Protein AF-A0A914R8E5-F1 (afdb_monomer_lite)

pLDDT: mean 81.54, std 19.33, range [33.06, 96.5]

InterPro domains:
  IPR031693 Sin3, C-terminal [PF16879] (220-252)
  IPR039774 Transcriptional regulatory protein Sin3-like [PTHR12346] (2-250)

Sequence (257 aa):
MYRALKRIYGEHANKMLEGAQKNPSVVVPRLIERMHQKDREWRDAQVQFNRVWREQTEKYYAKSLDHQALSFKQNDLKLLRSKMIVHHFETLYDERETRREEGASTEIGPHCIYDYPDDMSVLYDVNDLVIHYVKRQPNIQKEEKGHAKKTLKRFLPELFNIPAQQMSDDEDSCAEPKHAGMVMQWNYLSWIALNKGSKLQAAAEELEVKPRRGTSYRLFFGANTWCVFLRLHQMLCDRLARLKKKTAEMLESYRVR

Organism: Parascaris equorum (NCBI:txid6256)

Secondary structure (DSSP, 8-state):
-HHHHHHHHGGGHHHHHHHHHH-HHHHHHHHHHHHHHHHHHHHHHHHHHHHHHHHHHHHHHHHHT-SSHHHHHHHHHHHTSHHHHHHHHHHHHHHHHHHHHTT-----S-S---PPPS-THHHHHHHHHHHHHHHT-TTS-HHHHHHHHHIIIIIHHHHTT-PPPPPPGGGTTS---TTHHHHHHHHHHHHHHHT--THHHHHHHTT--PPPTTPPP------HHHHHHHHHHHHHHHHHHHHHHHHHHHHHHHH--

Foldseek 3Di:
DLVLLCVQPPPCSVVLVVVCVVPVVPSVVVVVVSSVVVVVVVVVVVVVVVVVVVVVCVVCVVVVVDPCVVVCVVVCVVCLDLVNLVVVVVVLVVVVVVCVVVVNDPDDDDSDDFDFDPPCVLLVVLLVVVLVVQVPDPPADPVNSVVSNCCSQPVVCVVQVHDGHDDPPPPPPPDDPPCPVPVVVVVVVVVVVVPPDPPVVVVVVVRDPPDDPPDDDDDDDDDSVVSSVVVSSRVSRVVVVVVVVVVVVVVVVVVVD

Structure (mmCIF, N/CA/C/O backbone):
data_AF-A0A914R8E5-F1
#
_entry.id   AF-A0A914R8E5-F1
#
loop_
_atom_site.group_PDB
_atom_site.id
_atom_site.type_symbol
_atom_site.label_atom_id
_atom_site.label_alt_id
_atom_site.label_comp_id
_atom_site.label_asym_id
_atom_site.label_entity_id
_atom_site.label_seq_id
_atom_site.pdbx_PDB_ins_code
_atom_site.Cartn_x
_atom_site.Cartn_y
_atom_site.Cartn_z
_atom_site.occupancy
_atom_site.B_iso_or_equiv
_atom_site.auth_seq_id
_atom_site.auth_comp_id
_atom_site.auth_asym_id
_atom_site.auth_atom_id
_atom_site.pdbx_PDB_model_num
ATOM 1 N N . MET A 1 1 ? -24.702 -9.970 50.399 1.00 68.50 1 MET A N 1
ATOM 2 C CA . MET A 1 1 ? -24.898 -8.602 50.936 1.00 68.50 1 MET A CA 1
ATOM 3 C C . MET A 1 1 ? -23.575 -7.902 51.275 1.00 68.50 1 MET A C 1
ATOM 5 O O . MET A 1 1 ? -23.312 -6.849 50.710 1.00 68.50 1 MET A O 1
ATOM 9 N N . TYR A 1 2 ? -22.690 -8.502 52.083 1.00 83.50 2 TYR A N 1
ATOM 10 C CA . TYR A 1 2 ? -21.397 -7.897 52.461 1.00 83.50 2 TYR A CA 1
ATOM 11 C C . TYR A 1 2 ? -20.511 -7.456 51.278 1.00 83.50 2 TYR A C 1
ATOM 13 O O . TYR A 1 2 ? -19.965 -6.360 51.294 1.00 83.50 2 TYR A O 1
ATOM 21 N N . ARG A 1 3 ? -20.427 -8.251 50.199 1.00 88.50 3 ARG A N 1
ATOM 22 C CA . ARG A 1 3 ? -19.670 -7.879 48.983 1.00 88.50 3 ARG A CA 1
ATOM 23 C C . ARG A 1 3 ? -20.178 -6.587 48.323 1.00 88.50 3 ARG A C 1
ATOM 25 O O . ARG A 1 3 ? -19.372 -5.802 47.839 1.00 88.50 3 ARG A O 1
ATOM 32 N N . ALA A 1 4 ? -21.492 -6.355 48.324 1.00 86.69 4 ALA A N 1
ATOM 33 C CA . ALA A 1 4 ? -22.088 -5.138 47.771 1.00 86.69 4 ALA A CA 1
ATOM 34 C C . ALA A 1 4 ? -21.811 -3.922 48.671 1.00 86.69 4 ALA A C 1
ATOM 36 O O . ALA A 1 4 ? -21.402 -2.877 48.178 1.00 86.69 4 ALA A O 1
ATOM 37 N N . LEU A 1 5 ? -21.925 -4.091 49.994 1.00 88.31 5 LEU A N 1
ATOM 38 C CA . LEU A 1 5 ? -21.526 -3.083 50.984 1.00 88.31 5 LEU A CA 1
ATOM 39 C C . LEU A 1 5 ? -20.043 -2.722 50.862 1.00 88.31 5 LEU A C 1
ATOM 41 O O . LEU A 1 5 ? -19.711 -1.545 50.796 1.00 88.31 5 LEU A O 1
ATOM 45 N N . LYS A 1 6 ? -19.157 -3.716 50.742 1.00 92.75 6 LYS A N 1
ATOM 46 C CA . LYS A 1 6 ? -17.718 -3.509 50.525 1.00 92.75 6 LYS A CA 1
ATOM 47 C C . LYS A 1 6 ? -17.424 -2.784 49.211 1.00 92.75 6 LYS A C 1
ATOM 49 O O . LYS A 1 6 ? -16.519 -1.964 49.163 1.00 92.75 6 LYS A O 1
ATOM 54 N N . ARG A 1 7 ? -18.220 -3.018 48.163 1.00 91.88 7 ARG A N 1
ATOM 55 C CA . ARG A 1 7 ? -18.102 -2.306 46.881 1.00 91.88 7 ARG A CA 1
ATOM 56 C C . ARG A 1 7 ? -18.534 -0.835 46.961 1.00 91.88 7 ARG A C 1
ATOM 58 O O . ARG A 1 7 ? -17.993 -0.023 46.222 1.00 91.88 7 ARG A O 1
ATOM 65 N N . ILE A 1 8 ? -19.493 -0.493 47.826 1.00 91.25 8 ILE A N 1
ATOM 66 C CA . ILE A 1 8 ? -20.005 0.884 47.974 1.00 91.25 8 ILE A CA 1
ATOM 67 C C . ILE A 1 8 ? -19.219 1.679 49.029 1.00 91.25 8 ILE A C 1
ATOM 69 O O . ILE A 1 8 ? -18.973 2.865 48.833 1.00 91.25 8 ILE A O 1
ATOM 73 N N . TYR A 1 9 ? -18.834 1.038 50.135 1.00 90.38 9 TYR A N 1
ATOM 74 C CA . TYR A 1 9 ? -18.262 1.685 51.323 1.00 90.38 9 TYR A CA 1
ATOM 75 C C . TYR A 1 9 ? -16.792 1.329 51.595 1.00 90.38 9 TYR A C 1
ATOM 77 O O . TYR A 1 9 ? -16.219 1.836 52.558 1.00 90.38 9 TYR A O 1
ATOM 85 N N . GLY A 1 10 ? -16.174 0.458 50.789 1.00 92.75 10 GLY A N 1
ATOM 86 C CA . GLY A 1 10 ? -14.767 0.082 50.935 1.00 92.75 10 GLY A CA 1
ATOM 87 C C . GLY A 1 10 ? -14.453 -0.475 52.325 1.00 92.75 10 GLY A C 1
ATOM 88 O O . GLY A 1 10 ? -15.097 -1.415 52.798 1.00 92.75 10 GLY A O 1
ATOM 89 N N . GLU A 1 11 ? -13.476 0.131 52.995 1.00 91.75 11 GLU A N 1
ATOM 90 C CA . GLU A 1 11 ? -13.007 -0.264 54.329 1.00 91.75 11 GLU A CA 1
ATOM 91 C C . GLU A 1 11 ? -14.035 -0.007 55.444 1.00 91.75 11 GLU A C 1
ATOM 93 O O . GLU A 1 11 ? -14.020 -0.671 56.481 1.00 91.75 11 GLU A O 1
ATOM 98 N N . HIS A 1 12 ? -14.995 0.898 55.232 1.00 91.38 12 HIS A N 1
ATOM 99 C CA . HIS A 1 12 ? -16.031 1.217 56.220 1.00 91.38 12 HIS A CA 1
ATOM 100 C C . HIS A 1 12 ? -17.208 0.233 56.217 1.00 91.38 12 HIS A C 1
ATOM 102 O O . HIS A 1 12 ? -18.114 0.353 57.042 1.00 91.38 12 HIS A O 1
ATOM 108 N N . ALA A 1 13 ? -17.199 -0.768 55.333 1.00 91.94 13 ALA A N 1
ATOM 109 C CA . ALA A 1 13 ? -18.277 -1.746 55.220 1.00 91.94 13 ALA A CA 1
ATOM 110 C C . ALA A 1 13 ? -18.526 -2.533 56.519 1.00 91.94 13 ALA A C 1
ATOM 112 O O . ALA A 1 13 ? -19.680 -2.809 56.836 1.00 91.94 13 ALA A O 1
ATOM 113 N N . ASN A 1 14 ? -17.476 -2.838 57.295 1.00 91.25 14 ASN A N 1
ATOM 114 C CA . ASN A 1 14 ? -17.609 -3.504 58.599 1.00 91.25 14 ASN A CA 1
ATOM 115 C C . ASN A 1 14 ? -18.328 -2.609 59.618 1.00 91.25 14 ASN A C 1
ATOM 117 O O . ASN A 1 14 ? -19.279 -3.048 60.255 1.00 91.25 14 ASN A O 1
ATOM 121 N N . LYS A 1 15 ? -17.958 -1.323 59.689 1.00 89.56 15 LYS A N 1
ATOM 122 C CA . LYS A 1 15 ? -18.606 -0.341 60.576 1.00 89.56 15 LYS A CA 1
ATOM 123 C C . LYS A 1 15 ? -20.081 -0.132 60.218 1.00 89.56 15 LYS A C 1
ATOM 125 O O . LYS A 1 15 ? -20.917 0.024 61.101 1.00 89.56 15 LYS A O 1
ATOM 130 N N . MET A 1 16 ? -20.413 -0.145 58.927 1.00 88.94 16 MET A N 1
ATOM 131 C CA . MET A 1 16 ? -21.802 -0.051 58.461 1.00 88.94 16 MET A CA 1
ATOM 132 C C . MET A 1 16 ? -22.610 -1.313 58.764 1.00 88.94 16 MET A C 1
ATOM 134 O O . MET A 1 16 ? -23.783 -1.210 59.116 1.00 88.94 16 MET A O 1
ATOM 138 N N . LEU A 1 17 ? -21.986 -2.490 58.677 1.00 89.94 17 LEU A N 1
ATOM 139 C CA . LEU A 1 17 ? -22.616 -3.756 59.047 1.00 89.94 17 LEU A CA 1
ATOM 140 C C . LEU A 1 17 ? -22.895 -3.823 60.556 1.00 89.94 17 LEU A C 1
ATOM 142 O O . LEU A 1 17 ? -24.011 -4.145 60.952 1.00 89.94 17 LEU A O 1
ATOM 146 N N . GLU A 1 18 ? -21.921 -3.449 61.386 1.00 90.75 18 GLU A N 1
ATOM 147 C CA . GLU A 1 18 ? -22.089 -3.354 62.842 1.00 90.75 18 GLU A CA 1
ATOM 148 C C . GLU A 1 18 ? -23.149 -2.312 63.226 1.00 90.75 18 GLU A C 1
ATOM 150 O O . GLU A 1 18 ? -23.973 -2.552 64.107 1.00 90.75 18 GLU A O 1
ATOM 155 N N . GLY A 1 19 ? -23.180 -1.166 62.537 1.00 89.50 19 GLY A N 1
ATOM 156 C CA . GLY A 1 19 ? -24.205 -0.140 62.732 1.00 89.50 19 GLY A CA 1
ATOM 157 C C . GLY A 1 19 ? -25.612 -0.631 62.379 1.00 89.50 19 GLY A C 1
ATOM 158 O O . GLY A 1 19 ? -26.561 -0.340 63.105 1.00 89.50 19 GLY A O 1
ATOM 159 N N . ALA A 1 20 ? -25.742 -1.417 61.307 1.00 89.31 20 ALA A N 1
ATOM 160 C CA . ALA A 1 20 ? -27.006 -2.030 60.905 1.00 89.31 20 ALA A CA 1
ATOM 161 C C . ALA A 1 20 ? -27.491 -3.093 61.900 1.00 89.31 20 ALA A C 1
ATOM 163 O O . ALA A 1 20 ? -28.695 -3.228 62.094 1.00 89.31 20 ALA A O 1
ATOM 164 N N . GLN A 1 21 ? -26.570 -3.813 62.549 1.00 91.50 21 GLN A N 1
ATOM 165 C CA . GLN A 1 21 ? -26.895 -4.786 63.595 1.00 91.50 21 GLN A CA 1
ATOM 166 C C . GLN A 1 21 ? -27.308 -4.114 64.910 1.00 91.50 21 GLN A C 1
ATOM 168 O O . GLN A 1 21 ? -28.236 -4.583 65.561 1.00 91.50 21 GLN A O 1
ATOM 173 N N . LYS A 1 22 ? -26.643 -3.016 65.296 1.00 92.75 22 LYS A N 1
ATOM 174 C CA . LYS A 1 22 ? -26.937 -2.299 66.548 1.00 92.75 22 LYS A CA 1
ATOM 175 C C . LYS A 1 22 ? -28.223 -1.475 66.468 1.00 92.75 22 LYS A C 1
ATOM 177 O O . LYS A 1 22 ? -29.030 -1.547 67.383 1.00 92.75 22 LYS A O 1
ATOM 182 N N . ASN A 1 23 ? -28.423 -0.724 65.380 1.00 92.31 23 ASN A N 1
ATOM 183 C CA . ASN A 1 23 ? -29.560 0.189 65.202 1.00 92.31 23 ASN A CA 1
ATOM 184 C C . ASN A 1 23 ? -30.226 -0.005 63.821 1.00 92.31 23 ASN A C 1
ATOM 186 O O . ASN A 1 23 ? -30.100 0.857 62.938 1.00 92.31 23 ASN A O 1
ATOM 190 N N . PRO A 1 24 ? -30.957 -1.117 63.612 1.00 91.88 24 PRO A N 1
ATOM 191 C CA . PRO A 1 24 ? -31.500 -1.479 62.302 1.00 91.88 24 PRO A CA 1
ATOM 192 C C . PRO A 1 24 ? -32.497 -0.447 61.764 1.00 91.88 24 PRO A C 1
ATOM 194 O O . PRO A 1 24 ? -32.426 -0.091 60.589 1.00 91.88 24 PRO A O 1
ATOM 197 N N . SER A 1 25 ? -33.354 0.110 62.624 1.00 92.81 25 SER A N 1
ATOM 198 C CA . SER A 1 25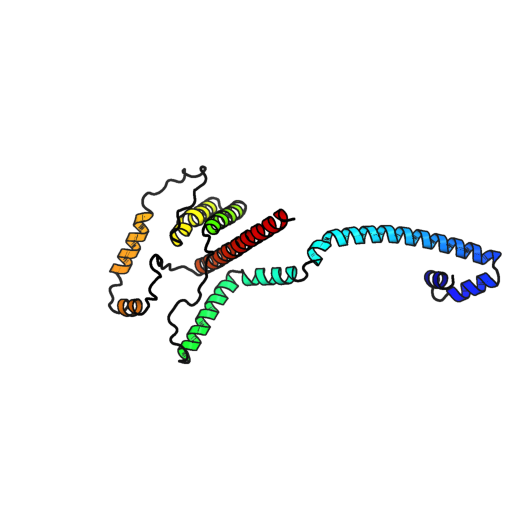 ? -34.409 1.068 62.258 1.00 92.81 25 SER A CA 1
ATOM 199 C C . SER A 1 25 ? -33.878 2.358 61.624 1.00 92.81 25 SER A C 1
ATOM 201 O O . SER A 1 25 ? -34.598 3.027 60.892 1.00 92.81 25 SER A O 1
ATOM 203 N N . VAL A 1 26 ? -32.620 2.717 61.901 1.00 91.19 26 VAL A N 1
ATOM 204 C CA . VAL A 1 26 ? -31.993 3.960 61.422 1.00 91.19 26 VAL A CA 1
ATOM 205 C C . VAL A 1 26 ? -31.022 3.688 60.276 1.00 91.19 26 VAL A C 1
ATOM 207 O O . VAL A 1 26 ? -30.982 4.435 59.298 1.00 91.19 26 VAL A O 1
ATOM 210 N N . VAL A 1 27 ? -30.215 2.631 60.388 1.00 91.25 27 VAL A N 1
ATOM 211 C CA . VAL A 1 27 ? -29.109 2.378 59.454 1.00 91.25 27 VAL A CA 1
ATOM 212 C C . VAL A 1 27 ? -29.576 1.627 58.208 1.00 91.25 27 VAL A C 1
ATOM 214 O O . VAL A 1 27 ? -29.125 1.948 57.110 1.00 91.25 27 VAL A O 1
ATOM 217 N N . VAL A 1 28 ? -30.506 0.674 58.339 1.00 91.19 28 VAL A N 1
ATOM 218 C CA . VAL A 1 28 ? -30.989 -0.123 57.198 1.00 91.19 28 VAL A CA 1
ATOM 219 C C . VAL A 1 28 ? -31.693 0.744 56.143 1.00 91.19 28 VAL A C 1
ATOM 221 O O . VAL A 1 28 ? -31.320 0.618 54.975 1.00 91.19 28 VAL A O 1
ATOM 224 N N . PRO A 1 29 ? -32.610 1.676 56.488 1.00 94.12 29 PRO A N 1
ATOM 225 C CA . PRO A 1 29 ? -33.234 2.549 55.489 1.00 94.12 29 PRO A CA 1
ATOM 226 C C . PRO A 1 29 ? -32.213 3.391 54.713 1.00 94.12 29 PRO A C 1
ATOM 228 O O . PRO A 1 29 ? -32.284 3.481 53.490 1.00 94.12 29 PRO A O 1
ATOM 231 N N . ARG A 1 30 ? -31.198 3.927 55.407 1.00 90.62 30 ARG A N 1
ATOM 232 C CA . ARG A 1 30 ? -30.119 4.723 54.795 1.00 90.62 30 ARG A CA 1
ATOM 233 C C . ARG A 1 30 ? -29.230 3.890 53.870 1.00 90.62 30 ARG A C 1
ATOM 235 O O . ARG A 1 30 ? -28.815 4.366 52.814 1.00 90.62 30 ARG A O 1
ATOM 242 N N . LEU A 1 31 ? -28.929 2.646 54.251 1.00 91.56 31 LEU A N 1
ATOM 243 C CA . LEU A 1 31 ? -28.181 1.716 53.402 1.00 91.56 31 LEU A CA 1
ATOM 244 C C . LEU A 1 31 ? -28.969 1.365 52.139 1.00 91.56 31 LEU A C 1
ATOM 246 O O . LEU A 1 31 ? -28.400 1.398 51.051 1.00 91.56 31 LEU A O 1
ATOM 250 N N . ILE A 1 32 ? -30.265 1.072 52.273 1.00 91.31 32 ILE A N 1
ATOM 251 C CA . ILE A 1 32 ? -31.152 0.770 51.143 1.00 91.31 32 ILE A CA 1
ATOM 252 C C . ILE A 1 32 ? -31.218 1.963 50.183 1.00 91.31 32 ILE A C 1
ATOM 254 O O . ILE A 1 32 ? -30.995 1.793 48.985 1.00 91.31 32 ILE A O 1
ATOM 258 N N . GLU A 1 33 ? -31.428 3.176 50.697 1.00 93.56 33 GLU A N 1
ATOM 259 C CA . GLU A 1 33 ? -31.440 4.404 49.894 1.00 93.56 33 GLU A CA 1
ATOM 260 C C . GLU A 1 33 ? -30.126 4.592 49.121 1.00 93.56 33 GLU A C 1
ATOM 262 O O . GLU A 1 33 ? -30.131 4.824 47.907 1.00 93.56 33 GLU A O 1
ATOM 267 N N . ARG A 1 34 ? -28.980 4.404 49.789 1.00 92.56 34 ARG A N 1
ATOM 268 C CA . ARG A 1 34 ? -27.670 4.515 49.139 1.00 92.56 34 ARG A CA 1
ATOM 269 C C . ARG A 1 34 ? -27.429 3.416 48.105 1.00 92.56 34 ARG A C 1
ATOM 271 O O . ARG A 1 34 ? -26.822 3.688 47.069 1.00 92.56 34 ARG A O 1
ATOM 278 N N . MET A 1 35 ? -27.894 2.194 48.364 1.00 91.12 35 MET A N 1
ATOM 279 C CA . MET A 1 35 ? -27.809 1.082 47.415 1.00 91.12 35 MET A CA 1
ATOM 280 C C . MET A 1 35 ? -28.660 1.348 46.171 1.00 91.12 35 MET A C 1
ATOM 282 O O . MET A 1 35 ? -28.160 1.152 45.068 1.00 91.12 35 MET A O 1
ATOM 286 N N . HIS A 1 36 ? -29.880 1.871 46.320 1.00 94.69 36 HIS A N 1
ATOM 287 C CA . HIS A 1 36 ? -30.710 2.282 45.182 1.00 94.69 36 HIS A CA 1
ATOM 288 C C . HIS A 1 36 ? -30.085 3.425 44.384 1.00 94.69 36 HIS A C 1
ATOM 290 O O . HIS A 1 36 ? -30.122 3.409 43.155 1.00 94.69 36 HIS A O 1
ATOM 296 N N . GLN A 1 37 ? -29.480 4.401 45.063 1.00 94.81 37 GLN A N 1
ATOM 297 C CA . GLN A 1 37 ? -28.762 5.479 44.392 1.00 94.81 37 GLN A CA 1
ATOM 298 C C . GLN A 1 37 ? -27.596 4.940 43.552 1.00 94.81 37 GLN A C 1
ATOM 300 O O . GLN A 1 37 ? -27.465 5.295 42.383 1.00 94.81 37 GLN A O 1
ATOM 305 N N . LYS A 1 38 ? -26.782 4.038 44.115 1.00 95.38 38 LYS A N 1
ATOM 306 C CA . LYS A 1 38 ? -25.665 3.417 43.389 1.00 95.38 38 LYS A CA 1
ATOM 307 C C . LYS A 1 38 ? -26.116 2.508 42.251 1.00 95.38 38 LYS A C 1
ATOM 309 O O . LYS A 1 38 ? -25.463 2.484 41.216 1.00 95.38 38 LYS A O 1
ATOM 314 N N . ASP A 1 39 ? -27.222 1.794 42.424 1.00 94.88 39 ASP A N 1
ATOM 315 C CA . ASP A 1 39 ? -27.826 0.966 41.379 1.00 94.88 39 ASP A CA 1
ATOM 316 C C . ASP A 1 39 ? -28.258 1.812 40.170 1.00 94.88 39 ASP A C 1
ATOM 318 O O . ASP A 1 39 ? -27.924 1.467 39.038 1.00 94.88 39 ASP A O 1
ATOM 322 N N . ARG A 1 40 ? -28.903 2.969 40.397 1.00 96.19 40 ARG A N 1
ATOM 323 C CA . ARG A 1 40 ? -29.227 3.928 39.323 1.00 96.19 40 ARG A CA 1
ATOM 324 C C . ARG A 1 40 ? -27.973 4.438 38.615 1.00 96.19 40 ARG A C 1
ATOM 326 O O . ARG A 1 40 ? -27.866 4.294 37.403 1.00 96.19 40 ARG A O 1
ATOM 333 N N . GLU A 1 41 ? -26.994 4.928 39.376 1.00 96.31 41 GLU A N 1
ATOM 334 C CA . GLU A 1 41 ? -25.721 5.416 38.823 1.00 96.31 41 GLU A CA 1
ATOM 335 C C . GLU A 1 41 ? -25.006 4.351 37.975 1.00 96.31 41 GLU A C 1
ATOM 337 O O . GLU A 1 41 ? -24.464 4.653 36.913 1.00 96.31 41 GLU A O 1
ATOM 342 N N . TRP A 1 42 ? -25.001 3.090 38.420 1.00 95.44 42 TRP A N 1
ATOM 343 C CA . TRP A 1 42 ? -24.371 2.000 37.678 1.00 95.44 42 TRP A CA 1
ATOM 344 C C . TRP A 1 42 ? -25.146 1.598 36.429 1.00 95.44 42 TRP A C 1
ATOM 346 O O . TRP A 1 42 ? -24.507 1.288 35.425 1.00 95.44 42 TRP A O 1
ATOM 356 N N . ARG A 1 43 ? -26.484 1.626 36.453 1.00 96.44 43 ARG A N 1
ATOM 357 C CA . ARG A 1 43 ? -27.284 1.397 35.242 1.00 96.44 43 ARG A CA 1
ATOM 358 C C . ARG A 1 43 ? -27.047 2.492 34.209 1.00 96.44 43 ARG A C 1
ATOM 360 O O . ARG A 1 43 ? -26.791 2.169 33.051 1.00 96.44 43 ARG A O 1
ATOM 367 N N . ASP A 1 44 ? -27.039 3.755 34.626 1.00 96.19 44 ASP A N 1
ATOM 368 C CA . ASP A 1 44 ? -26.776 4.881 33.727 1.00 96.19 44 ASP A CA 1
ATOM 369 C C . ASP A 1 44 ? -25.368 4.783 33.122 1.00 96.19 44 ASP A C 1
ATOM 371 O O . ASP A 1 44 ? -25.196 4.878 31.904 1.00 96.19 44 ASP A O 1
ATOM 375 N N . ALA A 1 45 ? -24.357 4.487 33.948 1.00 96.06 45 ALA A N 1
ATOM 376 C CA . ALA A 1 45 ? -22.988 4.272 33.483 1.00 96.06 45 ALA A CA 1
ATOM 377 C C . ALA A 1 45 ? -22.874 3.076 32.524 1.00 96.06 45 ALA A C 1
ATOM 379 O O . ALA A 1 45 ? -22.170 3.161 31.518 1.00 96.06 45 ALA A O 1
ATOM 380 N N . GLN A 1 46 ? -23.580 1.975 32.796 1.00 95.69 46 GLN A N 1
ATOM 381 C CA . GLN A 1 46 ? -23.601 0.802 31.925 1.00 95.69 46 GLN A CA 1
ATOM 382 C C . GLN A 1 46 ? -24.209 1.128 30.557 1.00 95.69 46 GLN A C 1
ATOM 384 O O . GLN A 1 46 ? -23.679 0.686 29.540 1.00 95.69 46 GLN A O 1
ATOM 389 N N . VAL A 1 47 ? -25.285 1.921 30.506 1.00 96.50 47 VAL A N 1
ATOM 390 C CA . VAL A 1 47 ? -25.892 2.363 29.241 1.00 96.50 47 VAL A CA 1
ATOM 391 C C . VAL A 1 47 ? -24.901 3.195 28.426 1.00 96.50 47 VAL A C 1
ATOM 393 O O . VAL A 1 47 ? -24.698 2.906 27.243 1.00 96.50 47 VAL A O 1
ATOM 396 N N . GLN A 1 48 ? -24.235 4.172 29.051 1.00 95.38 48 GLN A N 1
ATOM 397 C CA . GLN A 1 48 ? -23.230 4.998 28.370 1.00 95.38 48 GLN A CA 1
ATOM 398 C C . GLN A 1 48 ? -22.031 4.168 27.902 1.00 95.38 48 GLN A C 1
ATOM 400 O O . GLN A 1 48 ? -21.603 4.286 26.754 1.00 95.38 48 GLN A O 1
ATOM 405 N N . PHE A 1 49 ? -21.528 3.269 28.751 1.00 96.12 49 PHE A N 1
ATOM 406 C CA . PHE A 1 49 ? -20.408 2.400 28.404 1.00 96.12 49 PHE A CA 1
ATOM 407 C C . PHE A 1 49 ? -20.763 1.450 27.260 1.00 96.12 49 PHE A C 1
ATOM 409 O O . PHE A 1 49 ? -19.993 1.323 26.317 1.00 96.12 49 PHE A O 1
ATOM 416 N N . ASN A 1 50 ? -21.949 0.838 27.280 1.00 96.31 50 ASN A N 1
ATOM 417 C CA . ASN A 1 50 ? -22.409 -0.048 26.209 1.00 96.31 50 ASN A CA 1
ATOM 418 C C . ASN A 1 50 ? -22.602 0.684 24.881 1.00 96.31 50 ASN A C 1
ATOM 420 O O . ASN A 1 50 ? -22.428 0.081 23.821 1.00 96.31 50 ASN A O 1
ATOM 424 N N . ARG A 1 51 ? -22.998 1.960 24.917 1.00 95.75 51 ARG A N 1
ATOM 425 C CA . ARG A 1 51 ? -23.070 2.795 23.717 1.00 95.75 51 ARG A CA 1
ATOM 426 C C . ARG A 1 51 ? -21.674 3.007 23.136 1.00 95.75 51 ARG A C 1
ATOM 428 O O . ARG A 1 51 ? -21.446 2.631 21.992 1.00 95.75 51 ARG A O 1
ATOM 435 N N . VAL A 1 52 ? -20.738 3.517 23.938 1.00 95.75 52 VAL A N 1
ATOM 436 C CA . VAL A 1 52 ? -19.353 3.753 23.497 1.00 95.75 52 VAL A CA 1
ATOM 437 C C . VAL A 1 52 ? -18.701 2.450 23.041 1.00 95.75 52 VAL A C 1
ATOM 439 O O . VAL A 1 52 ? -18.097 2.407 21.978 1.00 95.75 52 VAL A O 1
ATOM 442 N N . TRP A 1 53 ? -18.862 1.363 23.795 1.00 95.50 53 TRP A N 1
ATOM 443 C CA . TRP A 1 53 ? -18.325 0.053 23.443 1.00 95.50 53 TRP A CA 1
ATOM 444 C C . TRP A 1 53 ? -18.829 -0.421 22.080 1.00 95.50 53 TRP A C 1
ATOM 446 O O . TRP A 1 53 ? -18.024 -0.858 21.258 1.00 95.50 53 TRP A O 1
ATOM 456 N N . ARG A 1 54 ? -20.138 -0.301 21.811 1.00 95.00 54 ARG A N 1
ATOM 457 C CA . ARG A 1 54 ? -20.715 -0.651 20.505 1.00 95.00 54 ARG A CA 1
ATOM 458 C C . ARG A 1 54 ? -20.163 0.230 19.392 1.00 95.00 54 ARG A C 1
ATOM 460 O O . ARG A 1 54 ? -19.671 -0.315 18.412 1.00 95.00 54 ARG A O 1
ATOM 467 N N . GLU A 1 55 ? -20.156 1.548 19.580 1.00 95.12 55 GLU A N 1
ATOM 468 C CA . GLU A 1 55 ? -19.630 2.503 18.595 1.00 95.12 55 GLU A CA 1
ATOM 469 C C . GLU A 1 55 ? -18.149 2.232 18.264 1.00 95.12 55 GLU A C 1
ATOM 471 O O . GLU A 1 55 ? -17.754 2.223 17.099 1.00 95.12 55 GLU A O 1
ATOM 476 N N . GLN A 1 56 ? -17.313 1.974 19.276 1.00 92.50 56 GLN A N 1
ATOM 477 C CA . GLN A 1 56 ? -15.898 1.651 19.071 1.00 92.50 56 GLN A CA 1
ATOM 478 C C . GLN A 1 56 ? -15.730 0.284 18.403 1.00 92.50 56 GLN A C 1
ATOM 480 O O . GLN A 1 56 ? -14.968 0.160 17.445 1.00 92.50 56 GLN A O 1
ATOM 485 N N . THR A 1 57 ? -16.451 -0.735 18.877 1.00 92.50 57 THR A N 1
ATOM 486 C CA . THR A 1 57 ? -16.372 -2.084 18.308 1.00 92.50 57 THR A CA 1
ATOM 487 C C . THR A 1 57 ? -16.756 -2.048 16.839 1.00 92.50 57 THR A C 1
ATOM 489 O O . THR A 1 57 ? -15.972 -2.486 16.014 1.00 92.50 57 THR A O 1
ATOM 492 N N . GLU A 1 58 ? -17.887 -1.448 16.481 1.00 92.06 58 GLU A N 1
ATOM 493 C CA . GLU A 1 58 ? -18.333 -1.337 15.091 1.00 92.06 58 GLU A CA 1
ATOM 494 C C . GLU A 1 58 ? -17.315 -0.589 14.217 1.00 92.06 58 GLU A C 1
ATOM 496 O O . GLU A 1 58 ? -16.936 -1.061 13.144 1.00 92.06 58 GLU A O 1
ATOM 501 N N . LYS A 1 59 ? -16.780 0.533 14.713 1.00 89.19 59 LYS A N 1
ATOM 502 C CA . LYS A 1 59 ? -15.801 1.352 13.985 1.00 89.19 59 LYS A CA 1
ATOM 503 C C . LYS A 1 59 ? -14.477 0.633 13.715 1.00 89.19 59 LYS A C 1
ATOM 505 O O . LYS A 1 59 ? -13.828 0.905 12.698 1.00 89.19 59 LYS A O 1
ATOM 510 N N . TYR A 1 60 ? -14.034 -0.224 14.632 1.00 85.06 60 TYR A N 1
ATOM 511 C CA . TYR A 1 60 ? -12.719 -0.862 14.556 1.00 85.06 60 TYR A CA 1
ATOM 512 C C . TYR A 1 60 ? -12.767 -2.358 14.274 1.00 85.06 60 TYR A C 1
ATOM 514 O O . TYR A 1 60 ? -11.712 -2.913 13.981 1.00 85.06 60 TYR A O 1
ATOM 522 N N . TYR A 1 61 ? -13.940 -2.995 14.277 1.00 88.19 61 TYR A N 1
ATOM 523 C CA . TYR A 1 61 ? -14.083 -4.439 14.092 1.00 88.19 61 TYR A CA 1
ATOM 524 C C . TYR A 1 61 ? -13.359 -4.896 12.831 1.00 88.19 61 TYR A C 1
ATOM 526 O O . TYR A 1 61 ? -12.398 -5.652 12.925 1.00 88.19 61 TYR A O 1
ATOM 534 N N . ALA A 1 62 ? -13.698 -4.329 11.671 1.00 84.00 62 ALA A N 1
ATOM 535 C CA . ALA A 1 62 ? -13.062 -4.694 10.407 1.00 84.00 62 ALA A CA 1
ATOM 536 C C . ALA A 1 62 ? -11.538 -4.460 10.401 1.00 84.00 62 ALA A C 1
ATOM 538 O O . ALA A 1 62 ? -10.797 -5.245 9.822 1.00 84.00 62 ALA A O 1
ATOM 539 N N . LYS A 1 63 ? -11.054 -3.411 11.082 1.00 80.56 63 LYS A N 1
ATOM 540 C CA . LYS A 1 63 ? -9.613 -3.124 11.201 1.00 80.56 63 LYS A CA 1
ATOM 541 C C . LYS A 1 63 ? -8.905 -4.084 12.158 1.00 80.56 63 LYS A C 1
ATOM 543 O O . LYS A 1 63 ? -7.726 -4.347 11.983 1.00 80.56 63 LYS A O 1
ATOM 548 N N . SER A 1 64 ? -9.615 -4.592 13.163 1.00 82.31 64 SER A N 1
ATOM 549 C CA . SER A 1 64 ? -9.096 -5.557 14.136 1.00 82.31 64 SER A CA 1
ATOM 550 C C . SER A 1 64 ? -8.939 -6.960 13.552 1.00 82.31 64 SER A C 1
ATOM 552 O O . SER A 1 64 ? -8.134 -7.739 14.055 1.00 82.31 64 SER A O 1
ATOM 554 N N . LEU A 1 65 ? -9.658 -7.262 12.464 1.00 87.62 65 LEU A N 1
ATOM 555 C CA . LEU A 1 65 ? -9.541 -8.534 11.751 1.00 87.62 65 LEU A CA 1
ATOM 556 C C . LEU A 1 65 ? -8.194 -8.688 11.029 1.00 87.62 65 LEU A C 1
ATOM 558 O O . LEU A 1 65 ? -7.816 -9.809 10.702 1.00 87.62 65 LEU A O 1
ATOM 562 N N . ASP A 1 66 ? -7.455 -7.593 10.818 1.00 8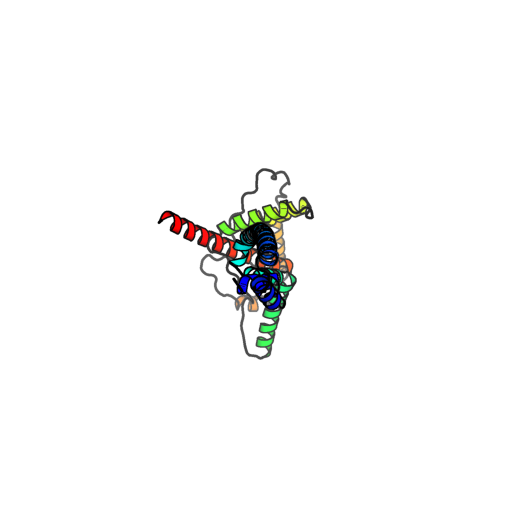7.38 66 ASP A N 1
ATOM 563 C CA . ASP A 1 66 ? -6.114 -7.620 10.236 1.00 87.38 66 ASP A CA 1
ATOM 564 C C . ASP A 1 66 ? -5.142 -6.731 11.026 1.00 87.38 66 ASP A C 1
ATOM 566 O O . ASP A 1 66 ? -4.933 -5.548 10.742 1.00 87.38 66 ASP A O 1
ATOM 570 N N . HIS A 1 67 ? -4.509 -7.334 12.032 1.00 85.44 67 HIS A N 1
ATOM 571 C CA . HIS A 1 67 ? -3.467 -6.684 12.827 1.00 85.44 67 HIS A CA 1
ATOM 572 C C . HIS A 1 67 ? -2.189 -6.378 12.022 1.00 85.44 67 HIS A C 1
ATOM 574 O O . HIS A 1 67 ? -1.410 -5.511 12.423 1.00 85.44 67 HIS A O 1
ATOM 580 N N . GLN A 1 68 ? -1.957 -7.065 10.897 1.00 87.31 68 GLN A N 1
ATOM 581 C CA . GLN A 1 68 ? -0.751 -6.893 10.086 1.00 87.31 68 GLN A CA 1
ATOM 582 C C . GLN A 1 68 ? -0.891 -5.762 9.065 1.00 87.31 68 GLN A C 1
ATOM 584 O O . GLN A 1 68 ? 0.121 -5.171 8.680 1.00 87.31 68 GLN A O 1
ATOM 589 N N . ALA A 1 69 ? -2.119 -5.390 8.686 1.00 85.56 69 ALA A N 1
ATOM 590 C CA . ALA A 1 69 ? -2.407 -4.318 7.731 1.00 85.56 69 ALA A CA 1
ATOM 591 C C . ALA A 1 69 ? -1.632 -3.023 8.015 1.00 85.56 69 ALA A C 1
ATOM 593 O O . ALA A 1 69 ? -1.148 -2.366 7.091 1.00 85.56 69 ALA A O 1
ATOM 594 N N . LEU A 1 70 ? -1.500 -2.640 9.290 1.00 85.12 70 LEU A N 1
ATOM 595 C CA . LEU A 1 70 ? -0.808 -1.407 9.665 1.00 85.12 70 LEU A CA 1
ATOM 596 C C . LEU A 1 70 ? 0.698 -1.486 9.375 1.00 85.12 70 LEU A C 1
ATOM 598 O O . LEU A 1 70 ? 1.264 -0.532 8.839 1.00 85.12 70 LEU A O 1
ATOM 602 N N . SER A 1 71 ? 1.320 -2.628 9.683 1.00 89.06 71 SER A N 1
ATOM 603 C CA . SER A 1 71 ? 2.734 -2.882 9.395 1.00 89.06 71 SER A CA 1
ATOM 604 C C . SER A 1 71 ? 2.977 -2.946 7.887 1.00 89.06 71 SER A C 1
ATOM 606 O O . SER A 1 71 ? 3.843 -2.235 7.373 1.00 89.06 71 SER A O 1
ATOM 608 N N . PHE A 1 72 ? 2.150 -3.700 7.153 1.00 89.19 72 PHE A N 1
ATOM 609 C CA . PHE A 1 72 ? 2.247 -3.792 5.696 1.00 89.19 72 PHE A CA 1
ATOM 610 C C . PHE A 1 72 ? 2.094 -2.431 5.024 1.00 89.19 72 PHE A C 1
ATOM 612 O O . PHE A 1 72 ? 2.907 -2.076 4.178 1.00 89.19 72 PHE A O 1
ATOM 619 N N . LYS A 1 73 ? 1.131 -1.609 5.456 1.00 88.88 73 LYS A N 1
ATOM 620 C CA . LYS A 1 73 ? 0.939 -0.262 4.906 1.00 88.88 73 LYS A CA 1
ATOM 621 C C . LYS A 1 73 ? 2.182 0.618 5.064 1.00 88.88 73 LYS A C 1
ATOM 623 O O . LYS A 1 73 ? 2.539 1.340 4.134 1.00 88.88 73 LYS A O 1
ATOM 628 N N . GLN A 1 74 ? 2.817 0.601 6.236 1.00 89.88 74 GLN A N 1
ATOM 629 C CA . GLN A 1 74 ? 4.018 1.403 6.491 1.00 89.88 74 GLN A CA 1
ATOM 630 C C . GLN A 1 74 ? 5.218 0.897 5.682 1.00 89.88 74 GLN A C 1
ATOM 632 O O . GLN A 1 74 ? 5.933 1.703 5.080 1.00 89.88 74 GLN A O 1
ATOM 637 N N . ASN A 1 75 ? 5.405 -0.423 5.627 1.00 92.06 75 ASN A N 1
ATOM 638 C CA . ASN A 1 75 ? 6.499 -1.051 4.892 1.00 92.06 75 ASN A CA 1
ATOM 639 C C . ASN A 1 75 ? 6.365 -0.836 3.379 1.00 92.06 75 ASN A C 1
ATOM 641 O O . ASN A 1 75 ? 7.309 -0.349 2.753 1.00 92.06 75 ASN A O 1
ATOM 645 N N . ASP A 1 76 ? 5.188 -1.083 2.799 1.00 90.31 76 ASP A N 1
ATOM 646 C CA . ASP A 1 76 ? 4.927 -0.869 1.370 1.00 90.31 76 ASP A CA 1
ATOM 647 C C . ASP A 1 76 ? 5.142 0.595 0.983 1.00 90.31 76 ASP A C 1
ATOM 649 O O . ASP A 1 76 ? 5.786 0.887 -0.024 1.00 90.31 76 ASP A O 1
ATOM 653 N N . LEU A 1 77 ? 4.685 1.541 1.812 1.00 90.81 77 LEU A N 1
ATOM 654 C CA . LEU A 1 77 ? 4.884 2.964 1.542 1.00 90.81 77 LEU A CA 1
ATOM 655 C C . LEU A 1 77 ? 6.365 3.357 1.517 1.00 90.81 77 LEU A C 1
ATOM 657 O O . LEU A 1 77 ? 6.713 4.336 0.861 1.00 90.81 77 LEU A O 1
ATOM 661 N N . LYS A 1 78 ? 7.236 2.649 2.242 1.00 92.50 78 LYS A N 1
ATOM 662 C CA . LYS A 1 78 ? 8.686 2.861 2.188 1.00 92.50 78 LYS A CA 1
ATOM 663 C C . LYS A 1 7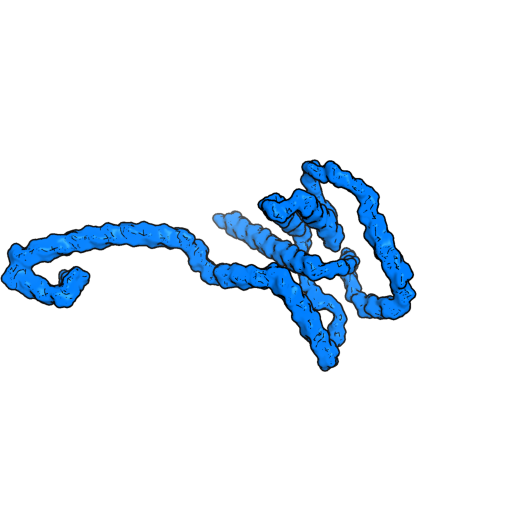8 ? 9.275 2.221 0.930 1.00 92.50 78 LYS A C 1
ATOM 665 O O . LYS A 1 78 ? 9.997 2.902 0.205 1.00 92.50 78 LYS A O 1
ATOM 670 N N . LEU A 1 79 ? 8.946 0.957 0.664 1.00 90.62 79 LEU A N 1
ATOM 671 C CA . LEU A 1 79 ? 9.508 0.164 -0.436 1.00 90.62 79 LEU A CA 1
ATOM 672 C C . LEU A 1 79 ? 9.106 0.680 -1.824 1.00 90.62 79 LEU A C 1
ATOM 674 O O . LEU A 1 79 ? 9.911 0.635 -2.746 1.00 90.62 79 LEU A O 1
ATOM 678 N N . LEU A 1 80 ? 7.893 1.219 -1.970 1.00 93.31 80 LEU A N 1
ATOM 679 C CA . LEU A 1 80 ? 7.379 1.727 -3.246 1.00 93.31 80 LEU A CA 1
ATOM 680 C C . LEU A 1 80 ? 7.878 3.141 -3.596 1.00 93.31 80 LEU A C 1
ATOM 682 O O . LEU A 1 80 ? 7.528 3.670 -4.650 1.00 93.31 80 LEU A O 1
ATOM 686 N N . ARG A 1 81 ? 8.685 3.789 -2.743 1.00 94.50 81 ARG A N 1
ATOM 687 C CA . ARG A 1 81 ? 9.256 5.106 -3.072 1.00 94.50 81 ARG A CA 1
ATOM 688 C C . ARG A 1 81 ? 10.354 4.973 -4.113 1.00 94.50 81 ARG A C 1
ATOM 690 O O . ARG A 1 81 ? 11.201 4.090 -4.016 1.00 94.50 81 ARG A O 1
ATOM 697 N N . SER A 1 82 ? 10.436 5.963 -5.000 1.00 96.00 82 SER A N 1
ATOM 698 C CA . SER A 1 82 ? 11.456 6.044 -6.050 1.00 96.00 82 SER A CA 1
ATOM 699 C C . SER A 1 82 ? 12.876 5.849 -5.515 1.00 96.00 82 SER A C 1
ATOM 701 O O . SER A 1 82 ? 13.626 5.064 -6.079 1.00 96.00 82 SER A O 1
ATOM 703 N N . LYS A 1 83 ? 13.224 6.488 -4.384 1.00 95.69 83 LYS A N 1
ATOM 704 C CA . LYS A 1 83 ? 14.552 6.348 -3.761 1.00 95.69 83 LYS A CA 1
ATOM 705 C C . LYS A 1 83 ? 14.870 4.898 -3.387 1.00 95.69 83 LYS A C 1
ATOM 707 O O . LYS A 1 83 ? 15.990 4.461 -3.600 1.00 95.69 83 LYS A O 1
ATOM 712 N N . MET A 1 84 ? 13.901 4.165 -2.836 1.00 96.50 84 MET A N 1
ATOM 713 C CA . MET A 1 84 ? 14.127 2.778 -2.428 1.00 96.50 84 MET A CA 1
ATOM 714 C C . MET A 1 84 ? 14.207 1.836 -3.624 1.00 96.50 84 MET A C 1
ATOM 716 O O . MET A 1 84 ? 15.022 0.923 -3.612 1.00 96.50 84 MET A O 1
ATOM 720 N N . ILE A 1 85 ? 13.404 2.077 -4.663 1.00 95.62 85 ILE A N 1
ATOM 721 C CA . ILE A 1 85 ? 13.452 1.288 -5.898 1.00 95.62 85 ILE A CA 1
ATOM 722 C C . ILE A 1 85 ? 14.799 1.472 -6.608 1.00 95.62 85 ILE A C 1
ATOM 724 O O . ILE A 1 85 ? 15.407 0.488 -7.011 1.00 95.62 85 ILE A O 1
ATOM 728 N N . VAL A 1 86 ? 15.280 2.713 -6.730 1.00 95.88 86 VAL A N 1
ATOM 729 C CA . VAL A 1 86 ? 16.597 2.997 -7.325 1.00 95.88 86 VAL A CA 1
ATOM 730 C C . VAL A 1 86 ? 17.708 2.367 -6.495 1.00 95.88 86 VAL A C 1
ATOM 732 O O . VAL A 1 86 ? 18.522 1.643 -7.052 1.00 95.88 86 VAL A O 1
ATOM 735 N N . HIS A 1 87 ? 17.678 2.549 -5.173 1.00 95.81 87 HIS A N 1
ATOM 736 C CA . HIS A 1 87 ? 18.662 1.943 -4.281 1.00 95.81 87 HIS A CA 1
ATOM 737 C C . HIS A 1 87 ? 18.716 0.418 -4.427 1.00 95.81 87 HIS A C 1
ATOM 739 O O . HIS A 1 87 ? 19.793 -0.151 -4.490 1.00 95.81 87 HIS A O 1
ATOM 745 N N . HIS A 1 88 ? 17.565 -0.246 -4.554 1.00 94.62 88 HIS A N 1
ATOM 746 C CA . HIS A 1 88 ? 17.518 -1.687 -4.793 1.00 94.62 88 HIS A CA 1
ATOM 747 C C . HIS A 1 88 ? 18.210 -2.092 -6.107 1.00 94.62 88 HIS A C 1
ATOM 749 O O . HIS A 1 88 ? 18.891 -3.111 -6.150 1.00 94.62 88 HIS A O 1
ATOM 755 N N . PHE A 1 89 ? 18.059 -1.306 -7.178 1.00 94.50 89 PHE A N 1
ATOM 756 C CA . PHE A 1 89 ? 18.776 -1.559 -8.432 1.00 94.50 89 PHE A CA 1
ATOM 757 C C . PHE A 1 89 ? 20.283 -1.328 -8.310 1.00 94.50 89 PHE A C 1
ATOM 759 O O . PHE A 1 89 ? 21.048 -2.124 -8.844 1.00 94.50 89 PHE A O 1
ATOM 766 N N . GLU A 1 90 ? 20.696 -0.278 -7.600 1.00 94.75 90 GLU A N 1
ATOM 767 C CA . GLU A 1 90 ? 22.107 0.009 -7.313 1.00 94.75 90 GLU A CA 1
ATOM 768 C C . GLU A 1 90 ? 22.737 -1.128 -6.502 1.00 94.75 90 GLU A C 1
ATOM 770 O O . GLU A 1 90 ? 23.759 -1.664 -6.905 1.00 94.75 90 GLU A O 1
ATOM 775 N N . THR A 1 91 ? 22.073 -1.595 -5.439 1.00 95.56 91 THR A N 1
ATOM 776 C CA . THR A 1 91 ? 22.560 -2.722 -4.629 1.00 95.56 91 THR A CA 1
ATOM 777 C C . THR A 1 91 ? 22.749 -3.989 -5.460 1.00 95.56 91 THR A C 1
ATOM 779 O O . THR A 1 91 ? 23.777 -4.644 -5.337 1.00 95.56 91 THR A O 1
ATOM 782 N N . LEU A 1 92 ? 21.808 -4.322 -6.350 1.00 93.12 92 LEU A N 1
ATOM 783 C CA . LEU A 1 92 ? 21.945 -5.497 -7.220 1.00 93.12 92 LEU A CA 1
ATOM 784 C C . LEU A 1 92 ? 23.082 -5.367 -8.239 1.00 93.12 92 LEU A C 1
ATOM 786 O O . LEU A 1 92 ? 23.668 -6.375 -8.638 1.00 93.12 92 LEU A O 1
ATOM 790 N N . TYR A 1 93 ? 23.373 -4.146 -8.685 1.00 91.75 93 TYR A N 1
ATOM 791 C CA . TYR A 1 93 ? 24.527 -3.869 -9.530 1.00 91.75 93 TYR A CA 1
ATOM 792 C C . TYR A 1 93 ? 25.830 -4.041 -8.739 1.00 91.75 93 TYR A C 1
ATOM 794 O O . TYR A 1 93 ? 26.689 -4.820 -9.150 1.00 91.75 93 TYR A O 1
ATOM 802 N N . ASP A 1 94 ? 25.931 -3.398 -7.574 1.00 93.06 94 ASP A N 1
ATOM 803 C CA . ASP A 1 94 ? 27.117 -3.428 -6.715 1.00 93.06 94 ASP A CA 1
ATOM 804 C C . ASP A 1 94 ? 27.446 -4.859 -6.259 1.00 93.06 94 ASP A C 1
ATOM 806 O O . ASP A 1 94 ? 28.582 -5.305 -6.396 1.00 93.06 94 ASP A O 1
ATOM 810 N N . GLU A 1 95 ? 26.443 -5.628 -5.813 1.00 91.00 95 GLU A N 1
ATOM 811 C CA . GLU A 1 95 ? 26.600 -7.036 -5.413 1.00 91.00 95 GLU A CA 1
ATOM 812 C C . GLU A 1 95 ? 27.179 -7.903 -6.538 1.00 91.00 95 GLU A C 1
ATOM 814 O O . GLU A 1 95 ? 27.966 -8.823 -6.296 1.00 91.00 95 GLU A O 1
ATOM 819 N N . ARG A 1 96 ? 26.780 -7.644 -7.786 1.00 88.25 96 ARG A N 1
ATOM 820 C CA . ARG A 1 96 ? 27.297 -8.388 -8.935 1.00 88.25 96 ARG A CA 1
ATOM 821 C C . ARG A 1 96 ? 28.713 -7.957 -9.291 1.00 88.25 96 ARG A C 1
ATOM 823 O O . ARG A 1 96 ? 29.524 -8.819 -9.620 1.00 88.25 96 ARG A O 1
ATOM 830 N N . GLU A 1 97 ? 29.008 -6.665 -9.209 1.00 87.69 97 GLU A N 1
ATOM 831 C CA . GLU A 1 97 ? 30.342 -6.143 -9.493 1.00 87.69 97 GLU A CA 1
ATOM 832 C C . GLU A 1 97 ? 31.362 -6.677 -8.478 1.00 87.69 97 GLU A C 1
ATOM 834 O O . GLU A 1 97 ? 32.395 -7.206 -8.887 1.00 87.69 97 GLU A O 1
ATOM 839 N N . THR A 1 98 ? 31.016 -6.705 -7.183 1.00 88.25 98 THR A N 1
ATOM 840 C CA . THR A 1 98 ? 31.847 -7.326 -6.134 1.00 88.25 98 THR A CA 1
ATOM 841 C C . THR A 1 98 ? 32.111 -8.808 -6.421 1.00 88.25 98 THR A C 1
ATOM 843 O O . THR A 1 98 ? 33.258 -9.248 -6.405 1.00 88.25 98 THR A O 1
ATOM 846 N N . ARG A 1 99 ? 31.080 -9.585 -6.794 1.00 85.62 99 ARG A N 1
ATOM 847 C CA . ARG A 1 99 ? 31.259 -11.002 -7.177 1.00 85.62 99 ARG A CA 1
ATOM 848 C C . ARG A 1 99 ? 32.138 -11.192 -8.415 1.00 85.62 99 ARG A C 1
ATOM 850 O O . ARG A 1 99 ? 32.768 -12.242 -8.560 1.00 85.62 99 ARG A O 1
ATOM 857 N N . ARG A 1 100 ? 32.148 -10.227 -9.340 1.00 83.88 100 ARG A N 1
ATOM 858 C CA . ARG A 1 100 ? 33.001 -10.269 -10.535 1.00 83.88 100 ARG A CA 1
ATOM 859 C C . ARG A 1 100 ? 34.460 -9.993 -10.176 1.00 83.88 100 ARG A C 1
ATOM 861 O O . ARG A 1 100 ? 35.341 -10.683 -10.679 1.00 83.88 100 ARG A O 1
ATOM 868 N N . GLU A 1 101 ? 34.707 -9.025 -9.298 1.00 82.88 101 GLU A N 1
ATOM 869 C CA . GLU A 1 101 ? 36.044 -8.676 -8.798 1.00 82.88 101 GLU A CA 1
ATOM 870 C C . GLU A 1 101 ? 36.669 -9.799 -7.962 1.00 82.88 101 GLU A C 1
ATOM 872 O O . GLU A 1 101 ? 37.857 -10.084 -8.100 1.00 82.88 101 GLU A O 1
ATOM 877 N N . GLU A 1 102 ? 35.862 -10.507 -7.169 1.00 85.62 102 GLU A N 1
ATOM 878 C CA . GLU A 1 102 ? 36.283 -11.679 -6.388 1.00 85.62 102 GLU A CA 1
ATOM 879 C C . GLU A 1 102 ? 36.573 -12.924 -7.253 1.00 85.62 102 GLU A C 1
ATOM 881 O O . GLU A 1 102 ? 36.924 -13.983 -6.732 1.00 85.62 102 GLU A O 1
ATOM 886 N N . GLY A 1 103 ? 36.424 -12.829 -8.582 1.00 74.88 103 GLY A N 1
ATOM 887 C CA . GLY A 1 103 ? 36.632 -13.939 -9.516 1.00 74.88 103 GLY A CA 1
ATOM 888 C C . GLY A 1 103 ? 35.595 -15.061 -9.385 1.00 74.88 103 GLY A C 1
ATOM 889 O O . GLY A 1 103 ? 35.778 -16.135 -9.955 1.00 74.88 103 GLY A O 1
ATOM 890 N N . ALA A 1 104 ? 34.511 -14.823 -8.640 1.00 65.69 104 ALA A N 1
ATOM 891 C CA . ALA A 1 104 ? 33.527 -15.832 -8.269 1.00 65.69 104 ALA A CA 1
ATOM 892 C C . ALA A 1 104 ? 32.426 -16.041 -9.323 1.00 65.69 104 ALA A C 1
ATOM 894 O O . ALA A 1 104 ? 31.749 -17.068 -9.290 1.00 65.69 104 ALA A O 1
ATOM 895 N N . SER A 1 105 ? 32.218 -15.107 -10.265 1.00 60.56 105 SER A N 1
ATOM 896 C CA . SER A 1 105 ? 31.162 -15.253 -11.278 1.00 60.56 105 SER A CA 1
ATOM 897 C C . SER A 1 105 ? 31.482 -14.611 -12.635 1.00 60.56 105 SER A C 1
ATOM 899 O O . SER A 1 105 ? 31.941 -13.473 -12.716 1.00 60.56 105 SER A O 1
ATOM 901 N N . THR A 1 106 ? 31.171 -15.338 -13.715 1.00 65.00 106 THR A N 1
ATOM 902 C CA . THR A 1 106 ? 31.098 -14.849 -15.109 1.00 65.00 106 THR A CA 1
ATOM 903 C C . THR A 1 106 ? 29.633 -14.679 -15.520 1.00 65.00 106 THR A C 1
ATOM 905 O O . THR A 1 106 ? 29.235 -15.010 -16.634 1.00 65.00 106 THR A O 1
ATOM 908 N N . GLU A 1 107 ? 28.776 -14.255 -14.588 1.00 67.00 107 GLU A N 1
ATOM 909 C CA . GLU A 1 107 ? 27.357 -14.084 -14.880 1.00 67.00 107 GLU A CA 1
ATOM 910 C C . GLU A 1 107 ? 27.198 -12.983 -15.930 1.00 67.00 107 GLU A C 1
ATOM 912 O O . GLU A 1 107 ? 27.448 -11.810 -15.654 1.00 67.00 107 GLU A O 1
ATOM 917 N N . ILE A 1 108 ? 26.727 -13.348 -17.122 1.00 75.56 108 ILE A N 1
ATOM 918 C CA . ILE A 1 108 ? 26.409 -12.443 -18.231 1.00 75.56 108 ILE A CA 1
ATOM 919 C C . ILE A 1 108 ? 24.888 -12.477 -18.415 1.00 75.56 108 ILE A C 1
ATOM 921 O O . ILE A 1 108 ? 24.299 -13.546 -18.544 1.00 75.56 108 ILE A O 1
ATOM 925 N N . GLY A 1 109 ? 24.225 -11.317 -18.353 1.00 81.94 109 GLY A N 1
ATOM 926 C CA . GLY A 1 109 ? 22.761 -11.231 -18.441 1.00 81.94 109 GLY A CA 1
ATOM 927 C C . GLY A 1 109 ? 22.146 -10.068 -17.652 1.00 81.94 109 GLY A C 1
ATOM 928 O O . GLY A 1 109 ? 22.881 -9.282 -17.048 1.00 81.94 109 GLY A O 1
ATOM 929 N N . PRO A 1 110 ? 20.810 -9.931 -17.636 1.00 87.62 110 PRO A N 1
ATOM 930 C CA . PRO A 1 110 ? 20.122 -8.854 -16.923 1.00 87.62 110 PRO A CA 1
ATOM 931 C C . PRO A 1 110 ? 20.305 -8.961 -15.400 1.00 87.62 110 PRO A C 1
ATOM 933 O O . PRO A 1 110 ? 20.275 -10.051 -14.843 1.00 87.62 110 PRO A O 1
ATOM 936 N N . HIS A 1 111 ? 20.455 -7.819 -14.719 1.00 87.62 111 HIS A N 1
ATOM 937 C CA . HIS A 1 111 ? 20.563 -7.757 -13.250 1.00 87.62 111 HIS A CA 1
ATOM 938 C C . HIS A 1 111 ? 19.231 -8.050 -12.543 1.00 87.62 111 HIS A C 1
ATOM 940 O O . HIS A 1 111 ? 19.204 -8.464 -11.388 1.00 87.62 111 HIS A O 1
ATOM 946 N N . CYS A 1 112 ? 18.111 -7.807 -13.224 1.00 89.31 112 CYS A N 1
ATOM 947 C CA . CYS A 1 112 ? 16.764 -8.056 -12.727 1.00 89.31 112 CYS A CA 1
ATOM 948 C C . CYS A 1 112 ? 15.881 -8.530 -13.874 1.00 89.31 112 CYS A C 1
ATOM 950 O O . CYS A 1 112 ? 15.977 -8.006 -14.985 1.00 89.31 112 CYS A O 1
ATOM 952 N N . ILE A 1 113 ? 14.971 -9.454 -13.582 1.00 91.56 113 ILE A N 1
ATOM 953 C CA . ILE A 1 113 ? 13.936 -9.906 -14.511 1.00 91.56 113 ILE A CA 1
ATOM 954 C C . ILE A 1 113 ? 12.590 -9.699 -13.826 1.00 91.56 113 ILE A C 1
ATOM 956 O O . ILE A 1 113 ? 12.418 -10.052 -12.658 1.00 91.56 113 ILE A O 1
ATOM 960 N N . TYR A 1 114 ? 11.651 -9.083 -14.540 1.00 92.38 114 TYR A N 1
ATOM 961 C CA . TYR A 1 114 ? 10.302 -8.846 -14.049 1.00 92.38 114 TYR A CA 1
ATOM 962 C C . TYR A 1 114 ? 9.287 -9.364 -15.051 1.00 92.38 114 TYR A C 1
ATOM 964 O O . TYR A 1 114 ? 9.175 -8.835 -16.157 1.00 92.38 114 TYR A O 1
ATOM 972 N N . ASP A 1 115 ? 8.518 -10.355 -14.623 1.00 91.56 115 ASP A N 1
ATOM 973 C CA . ASP A 1 115 ? 7.488 -10.955 -15.454 1.00 91.56 115 ASP A CA 1
ATOM 974 C C . ASP A 1 115 ? 6.206 -10.128 -15.393 1.00 91.56 115 ASP A C 1
ATOM 976 O O . ASP A 1 115 ? 5.742 -9.710 -14.324 1.00 91.56 115 ASP A O 1
ATOM 980 N N . TYR A 1 116 ? 5.634 -9.877 -16.563 1.00 92.12 116 TYR A N 1
ATOM 981 C CA . TYR A 1 116 ? 4.281 -9.353 -16.677 1.00 92.12 116 TYR A CA 1
ATOM 982 C C . TYR A 1 116 ? 3.276 -10.513 -16.680 1.00 92.12 116 TYR A C 1
ATOM 984 O O . TYR A 1 116 ? 3.640 -11.626 -17.059 1.00 92.12 116 TYR A O 1
ATOM 992 N N . PRO A 1 117 ? 2.020 -10.277 -16.264 1.00 91.12 117 PRO A N 1
ATOM 993 C CA . PRO A 1 117 ? 0.972 -11.290 -16.350 1.00 91.12 117 PRO A CA 1
ATOM 994 C C . PRO A 1 117 ? 0.782 -11.802 -17.783 1.00 91.12 117 PRO A C 1
ATOM 996 O O . PRO A 1 117 ? 0.866 -11.015 -18.722 1.00 91.12 117 PRO A O 1
ATOM 999 N N . ASP A 1 118 ? 0.443 -13.085 -17.939 1.00 86.50 118 ASP A N 1
ATOM 1000 C CA . ASP A 1 118 ? 0.150 -13.681 -19.254 1.00 86.50 118 ASP A CA 1
ATOM 1001 C C . ASP A 1 118 ? -1.026 -12.976 -19.954 1.00 86.50 118 ASP A C 1
ATOM 1003 O O . ASP A 1 118 ? -1.020 -12.762 -21.167 1.00 86.50 118 ASP A O 1
ATOM 1007 N N . ASP A 1 119 ? -2.040 -12.588 -19.173 1.00 87.19 119 ASP A N 1
ATOM 1008 C CA . ASP A 1 119 ? -3.170 -11.799 -19.652 1.00 87.19 119 ASP A CA 1
ATOM 1009 C C . ASP A 1 119 ? -2.789 -10.320 -19.775 1.00 87.19 119 ASP A C 1
ATOM 1011 O O . ASP A 1 119 ? -2.887 -9.526 -18.834 1.00 87.19 119 ASP A O 1
ATOM 1015 N N . MET A 1 120 ? -2.397 -9.946 -20.988 1.00 86.69 120 MET A N 1
ATOM 1016 C CA . MET A 1 120 ? -2.020 -8.580 -21.324 1.00 86.69 120 MET A CA 1
ATOM 1017 C C . MET A 1 120 ? -3.203 -7.601 -21.365 1.00 86.69 120 MET A C 1
ATOM 1019 O O . MET A 1 120 ? -2.974 -6.393 -21.409 1.00 86.69 120 MET A O 1
ATOM 1023 N N . SER A 1 121 ? -4.460 -8.060 -21.287 1.00 88.19 121 SER A N 1
ATOM 1024 C CA . SER A 1 121 ? -5.611 -7.147 -21.180 1.00 88.19 121 SER A CA 1
ATOM 1025 C C . SER A 1 121 ? -5.572 -6.324 -19.888 1.00 88.19 121 SER A C 1
ATOM 1027 O O . SER A 1 121 ? -5.997 -5.168 -19.867 1.00 88.19 121 SER A O 1
ATOM 1029 N N . VAL A 1 122 ? -4.959 -6.878 -18.833 1.00 92.62 122 VAL A N 1
ATOM 1030 C CA . VAL A 1 122 ? -4.734 -6.203 -17.548 1.00 92.62 122 VAL A CA 1
ATOM 1031 C C . VAL A 1 122 ? -3.933 -4.913 -17.728 1.00 92.62 122 VAL A C 1
ATOM 1033 O O . VAL A 1 122 ? -4.170 -3.949 -17.003 1.00 92.62 122 VAL A O 1
ATOM 1036 N N . LEU A 1 123 ? -3.029 -4.856 -18.712 1.00 92.88 123 LEU A N 1
ATOM 1037 C CA . LEU A 1 123 ? -2.245 -3.658 -19.011 1.00 92.88 123 LEU A CA 1
ATOM 1038 C C . LEU A 1 123 ? -3.149 -2.482 -19.409 1.00 92.88 123 LEU A C 1
ATOM 1040 O O . LEU A 1 123 ? -2.933 -1.361 -18.951 1.00 92.88 123 LEU A O 1
ATOM 1044 N N . TYR A 1 124 ? -4.195 -2.728 -20.202 1.00 93.50 124 TYR A N 1
ATOM 1045 C CA . TYR A 1 124 ? -5.141 -1.685 -20.606 1.00 93.50 124 TYR A CA 1
ATOM 1046 C C . TYR A 1 124 ? -5.948 -1.142 -19.424 1.00 93.50 124 TYR A C 1
ATOM 1048 O O . TYR A 1 124 ? -6.116 0.075 -19.305 1.00 93.50 124 TYR A O 1
ATOM 1056 N N . ASP A 1 125 ? -6.382 -2.021 -18.519 1.00 93.88 125 ASP A N 1
ATOM 1057 C CA . ASP A 1 125 ? -7.095 -1.615 -17.304 1.00 93.88 125 ASP A CA 1
ATOM 1058 C C . ASP A 1 125 ? -6.192 -0.821 -16.358 1.00 93.88 125 ASP A C 1
ATOM 1060 O O . ASP A 1 125 ? -6.618 0.174 -15.769 1.00 93.88 125 ASP A O 1
ATOM 1064 N N . VAL A 1 126 ? -4.926 -1.232 -16.226 1.00 95.56 126 VAL A N 1
ATOM 1065 C CA . VAL A 1 126 ? -3.923 -0.494 -15.452 1.00 95.56 126 VAL A CA 1
ATOM 1066 C C . VAL A 1 126 ? -3.699 0.892 -16.047 1.00 95.56 126 VAL A C 1
ATOM 1068 O O . VAL A 1 126 ? -3.718 1.877 -15.307 1.00 95.56 126 VAL A O 1
ATOM 1071 N N . ASN A 1 127 ? -3.540 0.996 -17.366 1.00 94.56 127 ASN A N 1
ATOM 1072 C CA . ASN A 1 127 ? -3.399 2.280 -18.045 1.00 94.56 127 ASN A CA 1
ATOM 1073 C C . ASN A 1 127 ? -4.592 3.194 -17.768 1.00 94.56 127 ASN A C 1
ATOM 1075 O O . ASN A 1 127 ? -4.403 4.349 -17.383 1.00 94.56 127 ASN A O 1
ATOM 1079 N N . ASP A 1 128 ? -5.818 2.686 -17.917 1.00 93.94 128 ASP A N 1
ATOM 1080 C CA . ASP A 1 128 ? -7.024 3.469 -17.652 1.00 93.94 128 ASP A CA 1
ATOM 1081 C C . ASP A 1 128 ? -7.127 3.871 -16.175 1.00 93.94 128 ASP A C 1
ATOM 1083 O O . ASP A 1 128 ? -7.479 5.017 -15.884 1.00 93.94 128 ASP A O 1
ATOM 1087 N N . LEU A 1 129 ? -6.731 3.004 -15.238 1.00 94.56 129 LEU A N 1
ATOM 1088 C CA . LEU A 1 129 ? -6.685 3.317 -13.808 1.00 94.56 129 LEU A CA 1
ATOM 1089 C C . LEU A 1 129 ? -5.685 4.440 -13.495 1.00 94.56 129 LEU A C 1
ATOM 1091 O O . LEU A 1 129 ? -6.007 5.377 -12.755 1.00 94.56 129 LEU A O 1
ATOM 1095 N N . VAL A 1 130 ? -4.485 4.383 -14.078 1.00 94.69 130 VAL A N 1
ATOM 1096 C CA . VAL A 1 130 ? -3.457 5.421 -13.909 1.00 94.69 130 VAL A CA 1
ATOM 1097 C C . VAL A 1 130 ? -3.928 6.738 -14.524 1.00 94.69 130 VAL A C 1
ATOM 1099 O O . VAL A 1 130 ? -3.848 7.779 -13.872 1.00 94.69 130 VAL A O 1
ATOM 1102 N N . ILE A 1 131 ? -4.497 6.711 -15.732 1.00 94.00 131 ILE A N 1
ATOM 1103 C CA . ILE A 1 131 ? -5.065 7.900 -16.389 1.00 94.00 131 ILE A CA 1
ATOM 1104 C C . ILE A 1 131 ? -6.186 8.497 -15.534 1.00 94.00 131 ILE A C 1
ATOM 1106 O O . ILE A 1 131 ? -6.237 9.710 -15.324 1.00 94.00 131 ILE A O 1
ATOM 1110 N N . HIS A 1 132 ? -7.075 7.656 -15.011 1.00 94.25 132 HIS A N 1
ATOM 1111 C CA . HIS A 1 132 ? -8.182 8.052 -14.150 1.00 94.25 132 HIS A CA 1
ATOM 1112 C C . HIS A 1 132 ? -7.696 8.738 -12.863 1.00 94.25 132 HIS A C 1
ATOM 1114 O O . HIS A 1 132 ? -8.285 9.740 -12.437 1.00 94.25 132 HIS A O 1
ATOM 1120 N N . TYR A 1 133 ? -6.609 8.242 -12.266 1.00 94.38 133 TYR A N 1
ATOM 1121 C CA . TYR A 1 133 ? -5.961 8.874 -11.118 1.00 94.38 133 TYR A CA 1
ATOM 1122 C C . TYR A 1 133 ? -5.315 10.216 -11.491 1.00 94.38 133 TYR A C 1
ATOM 1124 O O . TYR A 1 133 ? -5.609 11.234 -10.864 1.00 94.38 133 TYR A O 1
ATOM 1132 N N . VAL A 1 134 ? -4.490 10.241 -12.544 1.00 93.81 134 VAL A N 1
ATOM 1133 C CA . VAL A 1 134 ? -3.757 11.430 -13.014 1.00 93.81 134 VAL A CA 1
ATOM 1134 C C . VAL A 1 134 ? -4.710 12.569 -13.384 1.00 93.81 134 VAL A C 1
ATOM 1136 O O . VAL A 1 134 ? -4.472 13.715 -13.006 1.00 93.81 134 VAL A O 1
ATOM 1139 N N . LYS A 1 135 ? -5.844 12.273 -14.036 1.00 92.00 135 LYS A N 1
ATOM 1140 C CA . LYS A 1 135 ? -6.864 13.275 -14.392 1.00 92.00 135 LYS A CA 1
ATOM 1141 C C . LYS A 1 135 ? -7.382 14.065 -13.183 1.00 92.00 135 LYS A C 1
ATOM 1143 O O . L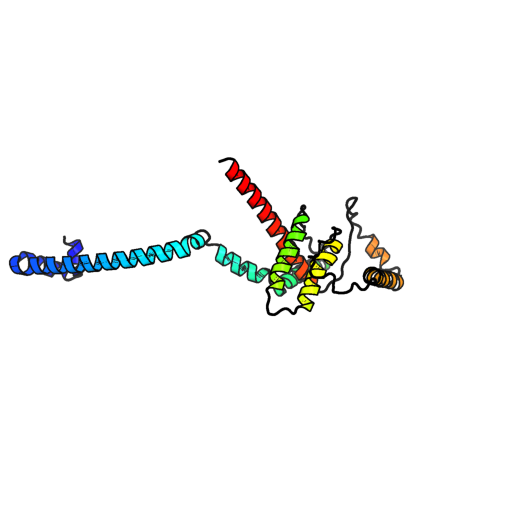YS A 1 135 ? -7.617 15.267 -13.316 1.00 92.00 135 LYS A O 1
ATOM 1148 N N . ARG A 1 136 ? -7.511 13.421 -12.018 1.00 94.12 136 ARG A N 1
ATOM 1149 C CA . ARG A 1 136 ? -8.041 14.017 -10.776 1.00 94.12 136 ARG A CA 1
ATOM 1150 C C . ARG A 1 136 ? -7.006 14.752 -9.934 1.00 94.12 136 ARG A C 1
ATOM 1152 O O . ARG A 1 136 ? -7.385 15.393 -8.960 1.00 94.12 136 ARG A O 1
ATOM 1159 N N . GLN A 1 137 ? -5.726 14.676 -10.285 1.00 94.19 137 GLN A N 1
ATOM 1160 C CA . GLN A 1 137 ? -4.699 15.407 -9.553 1.00 94.19 137 GLN A CA 1
ATOM 1161 C C . GLN A 1 137 ? -4.777 16.906 -9.892 1.00 94.19 137 GLN A C 1
ATOM 1163 O O . GLN A 1 137 ? -4.682 17.254 -11.077 1.00 94.19 137 GLN A O 1
ATOM 1168 N N . PRO A 1 138 ? -4.950 17.797 -8.893 1.00 91.19 138 PRO A N 1
ATOM 1169 C CA . PRO A 1 138 ? -5.023 19.240 -9.126 1.00 91.19 138 PRO A CA 1
ATOM 1170 C C . PRO A 1 138 ? -3.657 19.846 -9.479 1.00 91.19 138 PRO A C 1
ATOM 1172 O O . PRO A 1 138 ? -3.599 20.857 -10.166 1.00 91.19 138 PRO A O 1
ATOM 1175 N N . ASN A 1 139 ? -2.563 19.194 -9.072 1.00 93.12 139 ASN A N 1
ATOM 1176 C CA . ASN A 1 139 ? -1.197 19.703 -9.227 1.00 93.12 139 ASN A CA 1
ATOM 1177 C C . ASN A 1 139 ? -0.542 19.345 -10.576 1.00 93.12 139 ASN A C 1
ATOM 1179 O O . ASN A 1 139 ? 0.626 19.655 -10.769 1.00 93.12 139 ASN A O 1
ATOM 1183 N N . ILE A 1 140 ? -1.253 18.659 -11.478 1.00 91.69 140 ILE A N 1
ATOM 1184 C CA . ILE A 1 140 ? -0.734 18.234 -12.790 1.00 91.69 140 ILE A CA 1
ATOM 1185 C C . ILE A 1 140 ? -1.434 19.052 -13.876 1.00 91.69 140 ILE A C 1
ATOM 1187 O O . ILE A 1 140 ? -2.670 19.117 -13.906 1.00 91.69 140 ILE A O 1
ATOM 1191 N N . GLN A 1 141 ? -0.664 19.652 -14.781 1.00 92.69 141 GLN A N 1
ATOM 1192 C CA . GLN A 1 141 ? -1.202 20.514 -15.834 1.00 92.69 141 GLN A CA 1
ATOM 1193 C C . GLN A 1 141 ? -1.936 19.712 -16.920 1.00 92.69 141 GLN A C 1
ATOM 1195 O O . GLN A 1 141 ? -1.722 18.511 -17.096 1.00 92.69 141 GLN A O 1
ATOM 1200 N N . LYS A 1 142 ? -2.820 20.370 -17.687 1.00 90.31 142 LYS A N 1
ATOM 1201 C CA . LYS A 1 142 ? -3.604 19.712 -18.753 1.00 90.31 142 LYS A CA 1
ATOM 1202 C C . LYS A 1 142 ? -2.705 19.058 -19.810 1.00 90.31 142 LYS A C 1
ATOM 1204 O O . LYS A 1 142 ? -2.974 17.933 -20.224 1.00 90.31 142 LYS A O 1
ATOM 1209 N N . GLU A 1 143 ? -1.628 19.729 -20.205 1.00 92.19 143 GLU A N 1
ATOM 1210 C CA . GLU A 1 143 ? -0.674 19.220 -21.197 1.00 92.19 143 GLU A CA 1
ATOM 1211 C C . GLU A 1 143 ? 0.067 17.976 -20.696 1.00 92.19 143 GLU A C 1
ATOM 1213 O O . GLU A 1 143 ? 0.159 16.976 -21.405 1.00 92.19 143 GLU A O 1
ATOM 1218 N N . GLU A 1 144 ? 0.524 17.987 -19.443 1.00 91.88 144 GLU A N 1
ATOM 1219 C CA . GLU A 1 144 ? 1.181 16.842 -18.800 1.00 91.88 144 GLU A CA 1
ATOM 1220 C C . GLU A 1 144 ? 0.245 15.631 -18.699 1.00 91.88 144 GLU A C 1
ATOM 1222 O O . GLU A 1 144 ? 0.655 14.501 -18.969 1.00 91.88 144 GLU A O 1
ATOM 1227 N N . LYS A 1 145 ? -1.041 15.856 -18.389 1.00 91.94 145 LYS A N 1
ATOM 1228 C CA . LYS A 1 145 ? -2.076 14.805 -18.417 1.00 91.94 145 LYS A CA 1
ATOM 1229 C C . LYS A 1 145 ? -2.230 14.212 -19.820 1.00 91.94 145 LYS A C 1
ATOM 1231 O O . LYS A 1 145 ? -2.363 12.994 -19.956 1.00 91.94 145 LYS A O 1
ATOM 1236 N N . GLY A 1 146 ? -2.189 15.056 -20.853 1.00 91.94 146 GLY A N 1
ATOM 1237 C CA . GLY A 1 146 ? -2.222 14.640 -22.255 1.00 91.94 146 GLY A CA 1
ATOM 1238 C C . GLY A 1 146 ? -1.011 13.787 -22.640 1.00 91.94 146 GLY A C 1
ATOM 1239 O O . GLY A 1 146 ? -1.174 12.717 -23.229 1.00 91.94 146 GLY A O 1
ATOM 1240 N N . HIS A 1 147 ? 0.195 14.205 -22.246 1.00 92.31 147 HIS A N 1
ATOM 1241 C CA . HIS A 1 147 ? 1.418 13.427 -22.452 1.00 92.31 147 HIS A CA 1
ATOM 1242 C C . HIS A 1 147 ? 1.366 12.081 -21.728 1.00 92.31 147 HIS A C 1
ATOM 1244 O O . HIS A 1 147 ? 1.601 11.053 -22.355 1.00 92.31 147 HIS A O 1
ATOM 1250 N N . ALA A 1 148 ? 0.968 12.056 -20.453 1.00 92.38 148 ALA A N 1
ATOM 1251 C CA . ALA A 1 148 ? 0.815 10.816 -19.695 1.00 92.38 148 ALA A CA 1
ATOM 1252 C C . ALA A 1 148 ? -0.169 9.849 -20.377 1.00 92.38 148 ALA A C 1
ATOM 1254 O O . ALA A 1 148 ? 0.141 8.673 -20.550 1.00 92.38 148 ALA A O 1
ATOM 1255 N N . LYS A 1 149 ? -1.323 10.348 -20.840 1.00 92.44 149 LYS A N 1
ATOM 1256 C CA . LYS A 1 149 ? -2.312 9.557 -21.591 1.00 92.44 149 LYS A CA 1
ATOM 1257 C C . LYS A 1 149 ? -1.719 8.976 -22.879 1.00 92.44 149 LYS A C 1
ATOM 1259 O O . LYS A 1 149 ? -1.889 7.785 -23.124 1.00 92.44 149 LYS A O 1
ATOM 1264 N N . LYS A 1 150 ? -1.013 9.781 -23.685 1.00 93.25 150 LYS A N 1
ATOM 1265 C CA . LYS A 1 150 ? -0.368 9.328 -24.935 1.00 93.25 150 LYS A CA 1
ATOM 1266 C C . LYS A 1 150 ? 0.716 8.281 -24.665 1.00 93.25 150 LYS A C 1
ATOM 1268 O O . LYS A 1 150 ? 0.765 7.266 -25.359 1.00 93.25 150 LYS A O 1
ATOM 1273 N N . THR A 1 151 ? 1.536 8.485 -23.636 1.00 92.94 151 THR A N 1
ATOM 1274 C CA . THR A 1 151 ? 2.563 7.520 -23.226 1.00 92.94 151 THR A CA 1
ATOM 1275 C C . THR A 1 151 ? 1.937 6.191 -22.805 1.00 92.94 151 THR A C 1
ATOM 1277 O O . THR A 1 151 ? 2.365 5.140 -23.273 1.00 92.94 151 THR A O 1
ATOM 1280 N N . LEU A 1 152 ? 0.885 6.224 -21.981 1.00 93.88 152 LEU A N 1
ATOM 1281 C CA . LEU A 1 152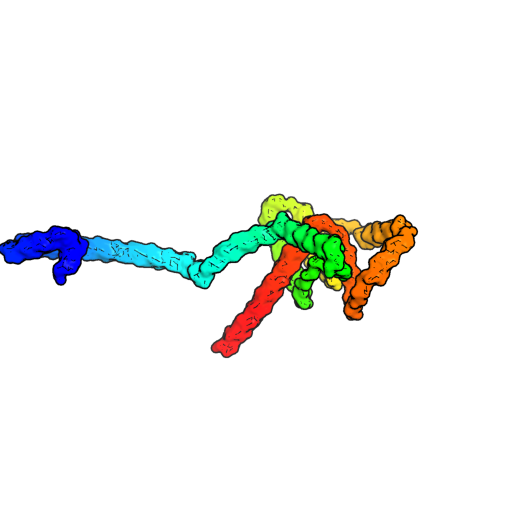 ? 0.219 5.015 -21.494 1.00 93.88 152 LEU A CA 1
ATOM 1282 C C . LEU A 1 152 ? -0.556 4.283 -22.600 1.00 93.88 152 LEU A C 1
ATOM 1284 O O . LEU A 1 152 ? -0.470 3.068 -22.680 1.00 93.88 152 LEU A O 1
ATOM 1288 N N . LYS A 1 153 ? -1.284 4.986 -23.479 1.00 93.19 153 LYS A N 1
ATOM 1289 C CA . LYS A 1 153 ? -2.149 4.344 -24.491 1.00 93.19 153 LYS A CA 1
ATOM 1290 C C . LYS A 1 153 ? -1.467 4.004 -25.817 1.00 93.19 153 LYS A C 1
ATOM 1292 O O . LYS A 1 153 ? -1.974 3.149 -26.539 1.00 93.19 153 LYS A O 1
ATOM 1297 N N . ARG A 1 154 ? -0.350 4.659 -26.156 1.00 91.44 154 ARG A N 1
ATOM 1298 C CA . ARG A 1 154 ? 0.345 4.478 -27.446 1.00 91.44 154 ARG A CA 1
ATOM 1299 C C . ARG A 1 154 ? 1.737 3.885 -27.246 1.00 91.44 154 ARG A C 1
ATOM 1301 O O . ARG A 1 154 ? 1.981 2.767 -27.681 1.00 91.44 154 ARG A O 1
ATOM 1308 N N . PHE A 1 155 ? 2.604 4.590 -26.516 1.00 91.50 155 PHE A N 1
ATOM 1309 C CA . PHE A 1 155 ? 4.002 4.178 -26.348 1.00 91.50 155 PHE A CA 1
ATOM 1310 C C . PHE A 1 155 ? 4.156 2.869 -25.563 1.00 91.50 155 PHE A C 1
ATOM 1312 O O . PHE A 1 155 ? 4.925 2.009 -25.977 1.00 91.50 155 PHE A O 1
ATOM 1319 N N . LEU A 1 156 ? 3.441 2.685 -24.446 1.00 91.94 156 LEU A N 1
ATOM 1320 C CA . LEU A 1 156 ? 3.579 1.455 -23.657 1.00 91.94 156 LEU A CA 1
ATOM 1321 C C . LEU A 1 156 ? 3.076 0.202 -24.382 1.00 91.94 156 LEU A C 1
ATOM 1323 O O . LEU A 1 156 ? 3.838 -0.759 -24.436 1.00 91.94 156 LEU A O 1
ATOM 1327 N N . PRO A 1 157 ? 1.867 0.167 -24.974 1.00 90.62 157 PRO A N 1
ATOM 1328 C CA . PRO A 1 157 ? 1.446 -0.984 -25.763 1.00 90.62 157 PRO A CA 1
ATOM 1329 C C . PRO A 1 157 ? 2.425 -1.280 -26.894 1.00 90.62 157 PRO A C 1
ATOM 1331 O O . PRO A 1 157 ? 2.807 -2.432 -27.079 1.00 90.62 157 PRO A O 1
ATOM 1334 N N . GLU A 1 158 ? 2.923 -0.238 -27.569 1.00 88.94 158 GLU A N 1
ATOM 1335 C CA . GLU A 1 158 ? 3.968 -0.396 -28.572 1.00 88.94 158 GLU A CA 1
ATOM 1336 C C . GLU A 1 158 ? 5.211 -1.057 -27.968 1.00 88.94 158 GLU A C 1
ATOM 1338 O O . GLU A 1 158 ? 5.656 -2.058 -28.516 1.00 88.94 158 GLU A O 1
ATOM 1343 N N . LEU A 1 159 ? 5.725 -0.586 -26.825 1.00 88.31 159 LEU A N 1
ATOM 1344 C CA . LEU A 1 159 ? 6.883 -1.163 -26.130 1.00 88.31 159 LEU A CA 1
ATOM 1345 C C . LEU A 1 159 ? 6.726 -2.667 -25.849 1.00 88.31 159 LEU A C 1
ATOM 1347 O O . LEU A 1 159 ? 7.689 -3.413 -26.012 1.00 88.31 159 LEU A O 1
ATOM 1351 N N . PHE A 1 160 ? 5.525 -3.118 -25.485 1.00 87.19 160 PHE A N 1
ATOM 1352 C CA . PHE A 1 160 ? 5.219 -4.535 -25.245 1.00 87.19 160 PHE A CA 1
ATOM 1353 C C . PHE A 1 160 ? 4.798 -5.306 -26.505 1.00 87.19 160 PHE A C 1
ATOM 1355 O O . PHE A 1 160 ? 4.499 -6.495 -26.426 1.00 87.19 160 PHE A O 1
ATOM 1362 N N . ASN A 1 161 ? 4.813 -4.659 -27.673 1.00 86.50 161 ASN A N 1
ATOM 1363 C CA . ASN A 1 161 ? 4.383 -5.220 -28.953 1.00 86.50 161 ASN A CA 1
ATOM 1364 C C . ASN A 1 161 ? 2.905 -5.659 -28.969 1.00 86.50 161 ASN A C 1
ATOM 1366 O O . ASN A 1 161 ? 2.545 -6.675 -29.560 1.00 86.50 161 ASN A O 1
ATOM 1370 N N . ILE A 1 162 ? 2.057 -4.874 -28.308 1.00 87.19 162 ILE A N 1
ATOM 1371 C CA . ILE A 1 162 ? 0.612 -5.063 -28.169 1.00 87.19 162 ILE A CA 1
ATOM 1372 C C . ILE A 1 162 ? -0.104 -3.920 -28.920 1.00 87.19 162 ILE A C 1
ATOM 1374 O O . ILE A 1 162 ? 0.430 -2.808 -28.988 1.00 87.19 162 ILE A O 1
ATOM 1378 N N . PRO A 1 163 ? -1.310 -4.138 -29.488 1.00 86.00 163 PRO A N 1
ATOM 1379 C CA . PRO A 1 163 ? -2.070 -3.075 -30.140 1.00 86.00 163 PRO A CA 1
ATOM 1380 C C . PRO A 1 163 ? -2.273 -1.851 -29.241 1.00 86.00 163 PRO A C 1
ATOM 1382 O O . PRO A 1 163 ? -2.552 -1.978 -28.045 1.00 86.00 163 PRO A O 1
ATOM 1385 N N . ALA A 1 164 ? -2.164 -0.658 -29.829 1.00 86.56 164 ALA A N 1
ATOM 1386 C CA . ALA A 1 164 ? -2.432 0.588 -29.121 1.00 86.56 164 ALA A CA 1
ATOM 1387 C C . ALA A 1 164 ? -3.859 0.598 -28.551 1.00 86.56 164 ALA A C 1
ATOM 1389 O O . ALA A 1 164 ? -4.806 0.109 -29.170 1.00 86.56 164 ALA A O 1
ATOM 1390 N N . GLN A 1 165 ? -4.009 1.167 -27.359 1.00 86.69 165 GLN A N 1
ATOM 1391 C CA . GLN A 1 165 ? -5.298 1.250 -26.687 1.00 86.69 165 GLN A CA 1
ATOM 1392 C C . GLN A 1 165 ? -6.142 2.363 -27.309 1.00 86.69 165 GLN A C 1
ATOM 1394 O O . GLN A 1 165 ? -5.632 3.447 -27.602 1.00 86.69 165 GLN A O 1
ATOM 1399 N N . GLN A 1 166 ? -7.447 2.125 -27.460 1.00 79.56 166 GLN A N 1
ATOM 1400 C CA . GLN A 1 166 ? -8.361 3.129 -28.001 1.00 79.56 166 GLN A CA 1
ATOM 1401 C C . GLN A 1 166 ? -8.331 4.416 -27.159 1.00 79.56 166 GLN A C 1
ATOM 1403 O O . GLN A 1 166 ? -8.384 4.405 -25.917 1.00 79.56 166 GLN A O 1
ATOM 1408 N N . MET A 1 167 ? -8.220 5.544 -27.857 1.00 70.62 167 MET A N 1
ATOM 1409 C CA . MET A 1 167 ? -8.319 6.879 -27.283 1.00 70.62 167 MET A CA 1
ATOM 1410 C C . MET A 1 167 ? -9.801 7.266 -27.237 1.00 70.62 167 MET A C 1
ATOM 1412 O O . MET A 1 167 ? -10.531 7.029 -28.186 1.00 70.62 167 MET A O 1
ATOM 1416 N N . SER A 1 168 ? -10.256 7.821 -26.112 1.00 65.31 168 SER A N 1
ATOM 1417 C CA . SER A 1 168 ? -11.619 8.363 -25.997 1.00 65.31 168 SER A CA 1
ATOM 1418 C C . SER A 1 168 ? -11.787 9.563 -26.936 1.00 65.31 168 SER A C 1
ATOM 1420 O O . SER A 1 168 ? -10.874 10.391 -26.983 1.00 65.31 168 SER A O 1
ATOM 1422 N N . ASP A 1 169 ? -12.955 9.650 -27.579 1.00 52.97 169 ASP A N 1
ATOM 1423 C CA . ASP A 1 169 ? -13.347 10.542 -28.693 1.00 52.97 169 ASP A CA 1
ATOM 1424 C C . ASP A 1 169 ? -13.070 12.049 -28.499 1.00 52.97 169 ASP A C 1
ATOM 1426 O O . ASP A 1 169 ? -12.916 12.790 -29.463 1.00 52.97 169 ASP A O 1
ATOM 1430 N N . ASP A 1 170 ? -12.946 12.530 -27.259 1.00 55.66 170 ASP A N 1
ATOM 1431 C CA . ASP A 1 170 ? -12.827 13.967 -26.962 1.00 55.66 170 ASP A CA 1
ATOM 1432 C C . ASP A 1 170 ? -11.532 14.645 -27.473 1.00 55.66 170 ASP A C 1
ATOM 1434 O O . ASP A 1 170 ? -11.373 15.855 -27.306 1.00 55.66 170 ASP A O 1
ATOM 1438 N N . GLU A 1 171 ? -10.556 13.913 -28.029 1.00 50.78 171 GLU A N 1
ATOM 1439 C CA . GLU A 1 171 ? -9.193 14.444 -28.221 1.00 50.78 171 GLU A CA 1
ATOM 1440 C C . GLU A 1 171 ? -8.463 14.028 -29.514 1.00 50.78 171 GLU A C 1
ATOM 1442 O O . GLU A 1 171 ? -7.234 13.946 -29.518 1.00 50.78 171 GLU A O 1
ATOM 1447 N N . ASP A 1 172 ? -9.178 13.878 -30.632 1.00 45.59 172 ASP A N 1
ATOM 1448 C CA . ASP A 1 172 ? -8.560 13.899 -31.977 1.00 45.59 172 ASP A CA 1
ATOM 1449 C C . ASP A 1 172 ? -8.144 15.319 -32.432 1.00 45.59 172 ASP A C 1
ATOM 1451 O O . ASP A 1 172 ? -7.501 15.504 -33.464 1.00 45.59 172 ASP A O 1
ATOM 1455 N N . SER A 1 173 ? -8.449 16.357 -31.644 1.00 39.53 173 SER A N 1
ATOM 1456 C CA . SER A 1 173 ? -8.175 17.762 -31.992 1.00 39.53 173 SER A CA 1
ATOM 1457 C C . SER A 1 173 ? -6.730 18.222 -31.756 1.00 39.53 173 SER A C 1
ATOM 1459 O O . SER A 1 173 ? -6.356 19.322 -32.166 1.00 39.53 173 SER A O 1
ATOM 1461 N N . CYS A 1 174 ? -5.875 17.401 -31.142 1.00 38.41 174 CYS A N 1
ATOM 1462 C CA . CYS A 1 174 ? -4.461 17.728 -30.983 1.00 38.41 174 CYS A CA 1
ATOM 1463 C C . CYS A 1 174 ? -3.682 17.157 -32.174 1.00 38.41 174 CYS A C 1
ATOM 1465 O O . CYS A 1 174 ? -3.088 16.086 -32.055 1.00 38.41 174 CYS A O 1
ATOM 1467 N N . ALA A 1 175 ? -3.752 17.875 -33.303 1.00 36.97 175 ALA A N 1
ATOM 1468 C CA . ALA A 1 175 ? -3.108 17.597 -34.588 1.00 36.97 175 ALA A CA 1
ATOM 1469 C C . ALA A 1 175 ? -1.925 16.620 -34.489 1.00 36.97 175 ALA A C 1
ATOM 1471 O O . ALA A 1 175 ? -0.889 16.939 -33.903 1.00 36.97 175 ALA A O 1
ATOM 1472 N N . GLU A 1 176 ? -2.073 15.431 -35.073 1.00 35.28 176 GLU A N 1
ATOM 1473 C CA . GLU A 1 176 ? -0.953 14.519 -35.271 1.00 35.28 176 GLU A CA 1
ATOM 1474 C C . GLU A 1 176 ? 0.087 15.189 -36.189 1.00 35.28 176 GLU A C 1
ATOM 1476 O O . GLU A 1 176 ? -0.214 15.448 -37.359 1.00 35.28 176 GLU A O 1
ATOM 1481 N N . PRO A 1 177 ? 1.338 15.431 -35.750 1.00 34.34 177 PRO A N 1
ATOM 1482 C CA . PRO A 1 177 ? 2.407 15.586 -36.713 1.00 34.34 177 PRO A CA 1
ATOM 1483 C C . PRO A 1 177 ? 2.659 14.196 -37.303 1.00 34.34 177 PRO A C 1
ATOM 1485 O O . PRO A 1 177 ? 3.151 13.296 -36.618 1.00 34.34 177 PRO A O 1
ATOM 1488 N N . LYS A 1 178 ? 2.332 14.023 -38.588 1.00 41.44 178 LYS A N 1
ATOM 1489 C CA . LYS A 1 178 ? 2.488 12.792 -39.393 1.00 41.44 178 LYS A CA 1
ATOM 1490 C C . LYS A 1 178 ? 3.939 12.268 -39.525 1.00 41.44 178 LYS A C 1
ATOM 1492 O O . LYS A 1 178 ? 4.224 11.475 -40.411 1.00 41.44 178 LYS A O 1
ATOM 1497 N N . HIS A 1 179 ? 4.865 12.671 -38.653 1.00 40.25 179 HIS A N 1
ATOM 1498 C CA . HIS A 1 179 ? 6.294 12.346 -38.736 1.00 40.25 179 HIS A CA 1
ATOM 1499 C C . HIS A 1 179 ? 6.885 11.611 -37.522 1.00 40.25 179 HIS A C 1
ATOM 1501 O O . HIS A 1 179 ? 8.070 11.284 -37.544 1.00 40.25 179 HIS A O 1
ATOM 1507 N N . ALA A 1 180 ? 6.105 11.267 -36.491 1.00 39.34 180 ALA A N 1
ATOM 1508 C CA . ALA A 1 180 ? 6.657 10.606 -35.298 1.00 39.34 180 ALA A CA 1
ATOM 1509 C C . ALA A 1 180 ? 7.247 9.200 -35.566 1.00 39.34 180 ALA A C 1
ATOM 1511 O O . ALA A 1 180 ? 8.191 8.798 -34.890 1.00 39.34 180 ALA A O 1
ATOM 1512 N N . GLY A 1 181 ? 6.766 8.487 -36.593 1.00 37.41 181 GLY A N 1
ATOM 1513 C CA . GLY A 1 181 ? 7.309 7.179 -36.993 1.00 37.41 181 GLY A CA 1
ATOM 1514 C C . GLY A 1 181 ? 8.671 7.236 -37.701 1.00 37.41 181 GLY A C 1
ATOM 1515 O O . GLY A 1 181 ? 9.373 6.234 -37.759 1.00 37.41 181 GLY A O 1
ATOM 1516 N N . MET A 1 182 ? 9.080 8.404 -38.209 1.00 35.53 182 MET A N 1
ATOM 1517 C CA . MET A 1 182 ? 10.300 8.546 -39.018 1.00 35.53 182 MET A CA 1
ATOM 1518 C C . MET A 1 182 ? 11.509 9.020 -38.193 1.00 35.53 182 MET A C 1
ATOM 1520 O O . MET A 1 182 ? 12.651 8.715 -38.534 1.00 35.53 182 MET A O 1
ATOM 1524 N N . VAL A 1 183 ? 11.270 9.707 -37.067 1.00 40.81 183 VAL A N 1
ATOM 1525 C CA . VAL A 1 183 ? 12.327 10.285 -36.212 1.00 40.81 183 VAL A CA 1
ATOM 1526 C C . VAL A 1 183 ? 13.057 9.217 -35.384 1.00 40.81 183 VAL A C 1
ATOM 1528 O O . VAL A 1 183 ? 14.278 9.276 -35.245 1.00 40.81 183 VAL A O 1
ATOM 1531 N N . MET A 1 184 ? 12.347 8.194 -34.891 1.00 40.72 184 MET A N 1
ATOM 1532 C CA . MET A 1 184 ? 12.968 7.057 -34.185 1.00 40.72 184 MET A CA 1
ATOM 1533 C C . MET A 1 184 ? 13.871 6.230 -35.117 1.00 40.72 184 MET A C 1
ATOM 1535 O O . MET A 1 184 ? 14.966 5.827 -34.725 1.00 40.72 184 MET A O 1
ATOM 1539 N N . GLN A 1 185 ? 13.453 6.025 -36.372 1.00 36.41 185 GLN A N 1
ATOM 1540 C CA . GLN A 1 185 ? 14.205 5.225 -37.342 1.00 36.41 185 GLN A CA 1
ATOM 1541 C C . GLN A 1 185 ? 15.480 5.936 -37.830 1.00 36.41 185 GLN A C 1
ATOM 1543 O O . GLN A 1 185 ? 16.518 5.290 -37.988 1.00 36.41 185 GLN A O 1
ATOM 1548 N N . TRP A 1 186 ? 15.443 7.266 -37.986 1.00 33.06 186 TRP A N 1
ATOM 1549 C CA . TRP A 1 186 ? 16.616 8.070 -38.355 1.00 33.06 186 TRP A CA 1
ATOM 1550 C C . TRP A 1 186 ? 17.681 8.136 -37.250 1.00 33.06 186 TRP A C 1
ATOM 1552 O O . TRP A 1 186 ? 18.870 8.064 -37.557 1.00 33.06 186 TRP A O 1
ATOM 1562 N N . ASN A 1 187 ? 17.290 8.188 -35.971 1.00 50.47 187 ASN A N 1
ATOM 1563 C CA . ASN A 1 187 ? 18.254 8.171 -34.862 1.00 50.47 187 ASN A CA 1
ATOM 1564 C C . ASN A 1 187 ? 18.927 6.803 -34.678 1.00 50.47 187 ASN A C 1
ATOM 1566 O O . ASN A 1 187 ? 20.122 6.743 -34.394 1.00 50.47 187 ASN A O 1
ATOM 1570 N N . TYR A 1 188 ? 18.198 5.704 -34.895 1.00 42.03 188 TYR A N 1
ATOM 1571 C CA . TYR A 1 188 ? 18.753 4.353 -34.788 1.00 42.03 188 TYR A CA 1
ATOM 1572 C C . TYR A 1 188 ? 19.740 4.034 -35.923 1.00 42.03 188 TYR A C 1
ATOM 1574 O O . TYR A 1 188 ? 20.844 3.552 -35.671 1.00 42.03 188 TYR A O 1
ATOM 1582 N N . LEU A 1 189 ? 19.387 4.370 -37.169 1.00 46.66 189 LEU A N 1
ATOM 1583 C CA . LEU A 1 189 ? 20.263 4.157 -38.328 1.00 46.66 189 LEU A CA 1
ATOM 1584 C C . LEU A 1 189 ? 21.500 5.066 -38.299 1.00 46.66 189 LEU A C 1
ATOM 1586 O O . LEU A 1 189 ? 22.587 4.621 -38.662 1.00 46.66 189 LEU A O 1
ATOM 1590 N N . SER A 1 190 ? 21.358 6.304 -37.814 1.00 47.31 190 SER A N 1
ATOM 1591 C CA . SER A 1 190 ? 22.481 7.231 -37.628 1.00 47.31 190 SER A CA 1
ATOM 1592 C C . SER A 1 190 ? 23.443 6.753 -36.531 1.00 47.31 190 SER A C 1
ATOM 1594 O O . SER A 1 190 ? 24.655 6.734 -36.739 1.00 47.31 190 SER A O 1
ATOM 1596 N N . TRP A 1 191 ? 22.927 6.252 -35.400 1.00 43.25 191 TRP A N 1
ATOM 1597 C CA . TRP A 1 191 ? 23.750 5.671 -34.331 1.00 43.25 191 TRP A CA 1
ATOM 1598 C C . TRP A 1 191 ? 24.483 4.390 -34.771 1.00 43.25 191 TRP A C 1
ATOM 1600 O O . TRP A 1 191 ? 25.669 4.236 -34.483 1.00 43.25 191 TRP A O 1
ATOM 1610 N N . ILE A 1 192 ? 23.829 3.509 -35.542 1.00 48.59 192 ILE A N 1
ATOM 1611 C CA . ILE A 1 192 ? 24.475 2.331 -36.154 1.00 48.59 192 ILE A CA 1
ATOM 1612 C C . ILE A 1 192 ? 25.569 2.746 -37.148 1.00 48.59 192 ILE A C 1
ATOM 1614 O O . ILE A 1 192 ? 26.625 2.116 -37.199 1.00 48.59 192 ILE A O 1
ATOM 1618 N N . ALA A 1 193 ? 25.340 3.800 -37.935 1.00 51.25 193 ALA A N 1
ATOM 1619 C CA . ALA A 1 193 ? 26.324 4.310 -38.888 1.00 51.25 193 ALA A CA 1
ATOM 1620 C C . ALA A 1 193 ? 27.548 4.939 -38.196 1.00 51.25 193 ALA A C 1
ATOM 1622 O O . ALA A 1 193 ? 28.664 4.783 -38.689 1.00 51.25 193 ALA A O 1
ATOM 1623 N N . LEU A 1 194 ? 27.351 5.593 -37.045 1.00 47.28 194 LEU A N 1
ATOM 1624 C CA . LEU A 1 194 ? 28.404 6.242 -36.253 1.00 47.28 194 LEU A CA 1
ATOM 1625 C C . LEU A 1 194 ? 29.249 5.261 -35.420 1.00 47.28 194 LEU A C 1
ATOM 1627 O O . LEU A 1 194 ? 30.413 5.548 -35.158 1.00 47.28 194 LEU A O 1
ATOM 1631 N N . ASN A 1 195 ? 28.707 4.097 -35.048 1.00 47.00 195 ASN A N 1
ATOM 1632 C CA . ASN A 1 195 ? 29.370 3.119 -34.174 1.00 47.00 195 ASN A CA 1
ATOM 1633 C C . ASN A 1 195 ? 29.827 1.833 -34.884 1.00 47.00 195 ASN A C 1
ATOM 1635 O O . ASN A 1 195 ? 29.982 0.791 -34.243 1.00 47.00 195 ASN A O 1
ATOM 1639 N N . LYS A 1 196 ? 30.131 1.890 -36.190 1.00 43.84 196 LYS A N 1
ATOM 1640 C CA . LYS A 1 196 ? 30.886 0.829 -36.889 1.00 43.84 196 LYS A CA 1
ATOM 1641 C C . LYS A 1 196 ? 32.362 0.816 -36.458 1.00 43.84 196 LYS A C 1
ATOM 1643 O O . LYS A 1 196 ? 33.271 1.025 -37.253 1.00 43.84 196 LYS A O 1
ATOM 1648 N N . GLY A 1 197 ? 32.592 0.565 -35.174 1.00 41.97 197 GLY A N 1
ATOM 1649 C CA . GLY A 1 197 ? 33.867 0.150 -34.614 1.00 41.97 197 GLY A CA 1
ATOM 1650 C C . GLY A 1 197 ? 33.785 -1.335 -34.287 1.00 41.97 197 GLY A C 1
ATOM 1651 O O . GLY A 1 197 ? 32.967 -1.755 -33.471 1.00 41.97 197 GLY A O 1
ATOM 1652 N N . SER A 1 198 ? 34.655 -2.125 -34.906 1.00 48.59 198 SER A N 1
ATOM 1653 C CA . SER A 1 198 ? 34.748 -3.594 -34.855 1.00 48.59 198 SER A CA 1
ATOM 1654 C C . SER A 1 198 ? 34.851 -4.232 -33.457 1.00 48.59 198 SER A C 1
ATOM 1656 O O . SER A 1 198 ? 34.846 -5.453 -33.348 1.00 48.59 198 SER A O 1
ATOM 1658 N N . LYS A 1 199 ? 34.907 -3.444 -32.375 1.00 41.88 199 LYS A N 1
ATOM 1659 C CA . LYS A 1 199 ? 34.972 -3.931 -30.987 1.00 41.88 199 LYS A CA 1
ATOM 1660 C C . LYS A 1 199 ? 33.609 -4.114 -30.303 1.00 41.88 199 LYS A C 1
ATOM 1662 O O . LYS A 1 199 ? 33.544 -4.838 -29.320 1.00 41.88 199 LYS A O 1
ATOM 1667 N N . LEU A 1 200 ? 32.528 -3.510 -30.813 1.00 42.81 200 LEU A N 1
ATOM 1668 C CA . LEU A 1 200 ? 31.170 -3.656 -30.249 1.00 42.81 200 LEU A CA 1
ATOM 1669 C C . LEU A 1 200 ? 30.398 -4.857 -30.818 1.00 42.81 200 LEU A C 1
ATOM 1671 O O . LEU A 1 200 ? 29.529 -5.393 -30.139 1.00 42.81 200 LEU A O 1
ATOM 1675 N N . GLN A 1 201 ? 30.735 -5.305 -32.033 1.00 39.72 201 GLN A N 1
ATOM 1676 C CA . GLN A 1 201 ? 30.113 -6.483 -32.653 1.00 39.72 201 GLN A CA 1
ATOM 1677 C C . GLN A 1 201 ? 30.470 -7.778 -31.914 1.00 39.72 201 GLN A C 1
ATOM 1679 O O . GLN A 1 201 ? 29.575 -8.551 -31.604 1.00 39.72 201 GLN A O 1
ATOM 1684 N N . ALA A 1 202 ? 31.737 -7.958 -31.528 1.00 39.91 202 ALA A N 1
ATOM 1685 C CA . ALA A 1 202 ? 32.182 -9.169 -30.836 1.00 39.91 202 ALA A CA 1
ATOM 1686 C C . ALA A 1 202 ? 31.526 -9.357 -29.452 1.00 39.91 202 ALA A C 1
ATOM 1688 O O . ALA A 1 202 ? 31.208 -10.476 -29.072 1.00 39.91 202 ALA A O 1
ATOM 1689 N N . ALA A 1 203 ? 31.260 -8.267 -28.721 1.00 39.97 203 ALA A N 1
ATOM 1690 C CA . ALA A 1 203 ? 30.622 -8.330 -27.403 1.00 39.97 203 ALA A CA 1
ATOM 1691 C C . ALA A 1 203 ? 29.093 -8.516 -27.470 1.00 39.97 203 ALA A C 1
ATOM 1693 O O . ALA A 1 203 ? 28.497 -9.049 -26.538 1.00 39.97 203 ALA A O 1
ATOM 1694 N N . ALA A 1 204 ? 28.445 -8.072 -28.553 1.00 42.25 204 ALA A N 1
ATOM 1695 C CA . ALA A 1 204 ? 27.006 -8.258 -28.758 1.00 42.25 204 ALA A CA 1
ATOM 1696 C C . ALA A 1 204 ? 26.662 -9.676 -29.251 1.00 42.25 204 ALA A C 1
ATOM 1698 O O . ALA A 1 204 ? 25.577 -10.176 -28.964 1.00 42.25 204 ALA A O 1
ATOM 1699 N N . GLU A 1 205 ? 27.588 -10.321 -29.963 1.00 38.97 205 GLU A N 1
ATOM 1700 C CA . GLU A 1 205 ? 27.408 -11.648 -30.562 1.00 38.97 205 GLU A CA 1
ATOM 1701 C C . GLU A 1 205 ? 27.563 -12.791 -29.534 1.00 38.97 205 GLU A C 1
ATOM 1703 O O . GLU A 1 205 ? 26.929 -13.834 -29.669 1.00 38.97 205 GLU A O 1
ATOM 1708 N N . GLU A 1 206 ? 28.290 -12.570 -28.431 1.00 38.69 206 GLU A N 1
ATOM 1709 C CA . GLU A 1 206 ? 28.385 -13.512 -27.296 1.00 38.69 206 GLU A CA 1
ATOM 1710 C C . GLU A 1 206 ? 27.188 -13.458 -26.318 1.00 38.69 206 GLU A C 1
ATOM 1712 O O . GLU A 1 206 ? 27.112 -14.251 -25.380 1.00 38.69 206 GLU A O 1
ATOM 1717 N N . LEU A 1 207 ? 26.221 -12.556 -26.534 1.00 47.53 207 LEU A N 1
ATOM 1718 C CA . LEU A 1 207 ? 25.103 -12.273 -25.616 1.00 47.53 207 LEU A CA 1
ATOM 1719 C C . LEU A 1 207 ? 23.751 -12.872 -26.050 1.00 47.53 207 LEU A C 1
ATOM 1721 O O . LEU A 1 207 ? 22.719 -12.597 -25.430 1.00 47.53 207 LEU A O 1
ATOM 1725 N N . GLU A 1 208 ? 23.720 -13.704 -27.095 1.00 37.44 208 GLU A N 1
ATOM 1726 C CA . GLU A 1 208 ? 22.475 -14.279 -27.610 1.00 37.44 208 GLU A CA 1
ATOM 1727 C C . GLU A 1 208 ? 21.942 -15.436 -26.746 1.00 37.44 208 GLU A C 1
ATOM 1729 O O . GLU A 1 208 ? 22.073 -16.621 -27.064 1.00 37.44 208 GLU A O 1
ATOM 1734 N N . VAL A 1 209 ? 21.191 -15.099 -25.695 1.00 44.50 209 VAL A N 1
ATOM 1735 C CA . VAL A 1 209 ? 20.100 -15.977 -25.252 1.00 44.50 209 VAL A CA 1
ATOM 1736 C C . VAL A 1 209 ? 19.068 -15.981 -26.377 1.00 44.50 209 VAL A C 1
ATOM 1738 O O . VAL A 1 209 ? 18.292 -15.035 -26.513 1.00 44.50 209 VAL A O 1
ATOM 1741 N N . LYS A 1 210 ? 19.088 -17.018 -27.223 1.00 35.03 210 LYS A N 1
ATOM 1742 C CA . LYS A 1 210 ? 18.176 -17.118 -28.370 1.00 35.03 210 LYS A CA 1
ATOM 1743 C C . LYS A 1 210 ? 16.718 -16.972 -27.902 1.00 35.03 210 LYS A C 1
ATOM 1745 O O . LYS A 1 210 ? 16.244 -17.827 -27.148 1.00 35.03 210 LYS A O 1
ATOM 1750 N N . PRO A 1 211 ? 15.997 -15.924 -28.342 1.00 44.16 211 PRO A N 1
ATOM 1751 C CA . PRO A 1 211 ? 14.599 -15.739 -27.986 1.00 44.16 211 PRO A CA 1
ATOM 1752 C C . PRO A 1 211 ? 13.764 -16.957 -28.413 1.00 44.16 211 PRO A C 1
ATOM 1754 O O . PRO A 1 211 ? 13.991 -17.533 -29.483 1.00 44.16 211 PRO A O 1
ATOM 1757 N N . ARG A 1 212 ? 12.776 -17.360 -27.597 1.00 43.84 212 ARG A N 1
ATOM 1758 C CA . ARG A 1 212 ? 11.774 -18.359 -28.017 1.00 43.84 212 ARG A CA 1
ATOM 1759 C C . ARG A 1 212 ? 11.151 -17.876 -29.334 1.00 43.84 212 ARG A C 1
ATOM 1761 O O . ARG A 1 212 ? 10.880 -16.687 -29.485 1.00 43.84 212 ARG A O 1
ATOM 1768 N N . ARG A 1 213 ? 10.936 -18.779 -30.301 1.00 36.31 213 ARG A N 1
ATOM 1769 C CA . ARG A 1 213 ? 10.370 -18.420 -31.618 1.00 36.31 213 ARG A CA 1
ATOM 1770 C C . ARG A 1 213 ? 9.113 -17.558 -31.425 1.00 36.31 213 ARG A C 1
ATOM 1772 O O . ARG A 1 213 ? 8.152 -18.024 -30.822 1.00 36.31 213 ARG A O 1
ATOM 1779 N N . GLY A 1 214 ? 9.151 -16.316 -31.913 1.00 60.50 214 GLY A N 1
ATOM 1780 C CA . GLY A 1 214 ? 8.061 -15.342 -31.781 1.00 60.50 214 GLY A CA 1
ATOM 1781 C C . GLY A 1 214 ? 8.245 -14.243 -30.726 1.00 60.50 214 GLY A C 1
ATOM 1782 O O . GLY A 1 214 ? 7.376 -13.382 -30.636 1.00 60.50 214 GLY A O 1
ATOM 1783 N N . THR A 1 215 ? 9.336 -14.204 -29.951 1.00 65.38 215 THR A N 1
ATOM 1784 C CA . THR A 1 215 ? 9.564 -13.097 -29.002 1.00 65.38 215 THR A CA 1
ATOM 1785 C C . THR A 1 215 ? 10.391 -11.975 -29.630 1.00 65.38 215 THR A C 1
ATOM 1787 O O . THR A 1 215 ? 11.517 -12.195 -30.074 1.00 65.38 215 THR A O 1
ATOM 1790 N N . SER A 1 216 ? 9.834 -10.761 -29.647 1.00 71.38 216 SER A N 1
ATOM 1791 C CA . SER A 1 216 ? 10.524 -9.543 -30.086 1.00 71.38 216 SER A CA 1
ATOM 1792 C C . SER A 1 216 ? 11.349 -8.986 -28.931 1.00 71.38 216 SER A C 1
ATOM 1794 O O . SER A 1 216 ? 10.795 -8.641 -27.890 1.00 71.38 216 SER A O 1
ATOM 1796 N N . TYR A 1 217 ? 12.658 -8.845 -29.121 1.00 81.94 217 TYR A N 1
ATOM 1797 C CA . TYR A 1 217 ? 13.508 -8.117 -28.182 1.00 81.94 217 TYR A CA 1
ATOM 1798 C C . TYR A 1 217 ? 13.478 -6.624 -28.510 1.00 81.94 217 TYR A C 1
ATOM 1800 O O . TYR A 1 217 ? 13.616 -6.237 -29.671 1.00 81.94 217 TYR A O 1
ATOM 1808 N N . ARG A 1 218 ? 13.286 -5.779 -27.495 1.00 83.25 218 ARG A N 1
ATOM 1809 C CA . ARG A 1 218 ? 13.375 -4.323 -27.628 1.00 83.25 218 ARG A CA 1
ATOM 1810 C C . ARG A 1 218 ? 14.302 -3.788 -26.553 1.00 83.25 218 ARG A C 1
ATOM 1812 O O . ARG A 1 218 ? 14.037 -3.947 -25.365 1.00 83.25 218 ARG A O 1
ATOM 1819 N N . LEU A 1 219 ? 15.380 -3.148 -26.989 1.00 84.88 219 LEU A N 1
ATOM 1820 C CA . LEU A 1 219 ? 16.320 -2.479 -26.104 1.00 84.88 219 LEU A CA 1
ATOM 1821 C C . LEU A 1 219 ? 15.906 -1.019 -25.942 1.00 84.88 219 LEU A C 1
ATOM 1823 O O . LEU A 1 219 ? 15.747 -0.296 -26.924 1.00 84.88 219 LEU A O 1
ATOM 1827 N N . PHE A 1 220 ? 15.747 -0.593 -24.695 1.00 85.12 220 PHE A N 1
ATOM 1828 C CA . PHE A 1 220 ? 15.402 0.775 -24.339 1.00 85.12 220 PHE A CA 1
ATOM 1829 C C . PHE A 1 220 ? 16.404 1.301 -23.311 1.00 85.12 220 PHE A C 1
ATOM 1831 O O . PHE A 1 220 ? 16.582 0.703 -22.251 1.00 85.12 220 PHE A O 1
ATOM 1838 N N . PHE A 1 221 ? 17.040 2.431 -23.623 1.00 88.00 221 PHE A N 1
ATOM 1839 C CA . PHE A 1 221 ? 17.887 3.161 -22.685 1.00 88.00 221 PHE A CA 1
ATOM 1840 C C . PHE A 1 221 ? 17.057 4.261 -22.028 1.00 88.00 221 PHE A C 1
ATOM 1842 O O . PHE A 1 221 ? 16.507 5.124 -22.712 1.00 88.00 221 PHE A O 1
ATOM 1849 N N . GLY A 1 222 ? 16.961 4.231 -20.702 1.00 87.44 222 GLY A N 1
ATOM 1850 C CA . GLY A 1 222 ? 16.148 5.169 -19.937 1.00 87.44 222 GLY A CA 1
ATOM 1851 C C . GLY A 1 222 ? 16.862 5.671 -18.692 1.00 87.44 222 GLY A C 1
ATOM 1852 O O . GLY A 1 222 ? 17.755 5.017 -18.161 1.00 87.44 222 GLY A O 1
ATOM 1853 N N . ALA A 1 223 ? 16.443 6.841 -18.215 1.00 93.50 223 ALA A N 1
ATOM 1854 C CA . ALA A 1 223 ? 16.858 7.362 -16.918 1.00 93.50 223 ALA A CA 1
ATOM 1855 C C . ALA A 1 223 ? 16.225 6.564 -15.762 1.00 93.50 223 ALA A C 1
ATOM 1857 O O . ALA A 1 223 ? 15.252 5.830 -15.955 1.00 93.50 223 ALA A O 1
ATOM 1858 N N . ASN A 1 224 ? 16.692 6.801 -14.532 1.00 93.81 224 ASN A N 1
ATOM 1859 C CA . ASN A 1 224 ? 16.151 6.175 -13.316 1.00 93.81 224 ASN A CA 1
ATOM 1860 C C . ASN A 1 224 ? 14.624 6.318 -13.188 1.00 93.81 224 ASN A C 1
ATOM 1862 O O . ASN A 1 224 ? 13.957 5.432 -12.659 1.00 93.81 224 ASN A O 1
ATOM 1866 N N . THR A 1 225 ? 14.049 7.405 -13.709 1.00 94.00 225 THR A N 1
ATOM 1867 C CA . THR A 1 225 ? 12.597 7.627 -13.752 1.00 94.00 225 THR A CA 1
ATOM 1868 C C . THR A 1 225 ? 11.853 6.544 -14.531 1.00 94.00 225 THR A C 1
ATOM 1870 O O . THR A 1 225 ? 10.796 6.104 -14.082 1.00 94.00 225 THR A O 1
ATOM 1873 N N . TRP A 1 226 ? 12.413 6.061 -15.642 1.00 92.88 226 TRP A N 1
ATOM 1874 C CA . TRP A 1 226 ? 11.841 4.960 -16.415 1.00 92.88 226 TRP A CA 1
ATOM 1875 C C . TRP A 1 226 ? 11.954 3.628 -15.681 1.00 92.88 226 TRP A C 1
ATOM 1877 O O . TRP A 1 226 ? 10.981 2.881 -15.654 1.00 92.88 226 TRP A O 1
ATOM 1887 N N . CYS A 1 227 ? 13.083 3.352 -15.025 1.00 92.25 227 CYS A N 1
ATOM 1888 C CA . CYS A 1 227 ? 13.244 2.141 -14.215 1.00 92.25 227 CYS A CA 1
ATOM 1889 C C . CYS A 1 227 ? 12.219 2.098 -13.074 1.00 92.25 227 CYS A C 1
ATOM 1891 O O . CYS A 1 227 ? 11.550 1.085 -12.865 1.00 92.25 227 CYS A O 1
ATOM 1893 N N . VAL A 1 228 ? 12.039 3.223 -12.373 1.00 95.50 228 VAL A N 1
ATOM 1894 C CA . VAL A 1 228 ? 11.021 3.362 -11.323 1.00 95.50 228 VAL A CA 1
ATOM 1895 C C . VAL A 1 228 ? 9.619 3.183 -11.898 1.00 95.50 228 VAL A C 1
ATOM 1897 O O . VAL A 1 228 ? 8.830 2.417 -11.345 1.00 95.50 228 VAL A O 1
ATOM 1900 N N . PHE A 1 229 ? 9.310 3.855 -13.010 1.00 95.25 229 PHE A N 1
ATOM 1901 C CA . PHE A 1 229 ? 8.009 3.750 -13.661 1.00 95.25 229 PHE A CA 1
ATOM 1902 C C . PHE A 1 229 ? 7.692 2.304 -14.054 1.00 95.25 229 PHE A C 1
ATOM 1904 O O . PHE A 1 229 ? 6.653 1.786 -13.655 1.00 95.25 229 PHE A O 1
ATOM 1911 N N . LEU A 1 230 ? 8.593 1.632 -14.775 1.00 93.94 230 LEU A N 1
ATOM 1912 C CA . LEU A 1 230 ? 8.398 0.259 -15.241 1.00 93.94 230 LEU A CA 1
ATOM 1913 C C . LEU A 1 230 ? 8.261 -0.719 -14.076 1.00 93.94 230 LEU A C 1
ATOM 1915 O O . LEU A 1 230 ? 7.425 -1.619 -14.134 1.00 93.94 230 LEU A O 1
ATOM 1919 N N . ARG A 1 231 ? 9.023 -0.520 -12.993 1.00 94.69 231 ARG A N 1
ATOM 1920 C CA . ARG A 1 231 ? 8.909 -1.353 -11.795 1.00 94.69 231 ARG A CA 1
ATOM 1921 C C . ARG A 1 231 ? 7.555 -1.177 -11.110 1.00 94.69 231 ARG A C 1
ATOM 1923 O O . ARG A 1 231 ? 6.905 -2.169 -10.786 1.00 94.69 231 ARG A O 1
ATOM 1930 N N . LEU A 1 232 ? 7.112 0.062 -10.904 1.00 95.69 232 LEU A N 1
ATOM 1931 C CA . LEU A 1 232 ? 5.800 0.355 -10.316 1.00 95.69 232 LEU A CA 1
ATOM 1932 C C . LEU A 1 232 ? 4.655 -0.146 -11.205 1.00 95.69 232 LEU A C 1
ATOM 1934 O O . LEU A 1 232 ? 3.706 -0.745 -10.703 1.00 95.69 232 LEU A O 1
ATOM 1938 N N . HIS A 1 233 ? 4.767 0.060 -12.516 1.00 95.31 233 HIS A N 1
ATOM 1939 C CA . HIS A 1 233 ? 3.798 -0.390 -13.506 1.00 95.31 233 HIS A CA 1
ATOM 1940 C C . HIS A 1 233 ? 3.675 -1.919 -13.520 1.00 95.31 233 HIS A C 1
ATOM 1942 O O . HIS A 1 233 ? 2.562 -2.443 -13.458 1.00 95.31 233 HIS A O 1
ATOM 1948 N N . GLN A 1 234 ? 4.799 -2.643 -13.507 1.00 95.31 234 GLN A N 1
ATOM 1949 C CA . GLN A 1 234 ? 4.800 -4.103 -13.430 1.00 95.31 234 GLN A CA 1
ATOM 1950 C C . GLN A 1 234 ? 4.142 -4.601 -12.137 1.00 95.31 234 GLN A C 1
ATOM 1952 O O . GLN A 1 234 ? 3.286 -5.482 -12.194 1.00 95.31 234 GLN A O 1
ATOM 1957 N N . MET A 1 235 ? 4.473 -4.009 -10.982 1.00 95.06 235 MET A N 1
ATOM 1958 C CA . MET A 1 235 ? 3.846 -4.385 -9.708 1.00 95.06 235 MET A CA 1
ATOM 1959 C C . MET A 1 235 ? 2.338 -4.132 -9.715 1.00 95.06 235 MET A C 1
ATOM 1961 O O . MET A 1 235 ? 1.583 -4.916 -9.145 1.00 95.06 235 MET A O 1
ATOM 1965 N N . LEU A 1 236 ? 1.889 -3.050 -10.352 1.00 95.38 236 LEU A N 1
ATOM 1966 C CA . LEU A 1 236 ? 0.469 -2.742 -10.480 1.00 95.38 236 LEU A CA 1
ATOM 1967 C C . LEU A 1 236 ? -0.249 -3.767 -11.372 1.00 95.38 236 LEU A C 1
ATOM 1969 O O . LEU A 1 236 ? -1.314 -4.246 -10.987 1.00 95.38 236 LEU A O 1
ATOM 1973 N N . CYS A 1 237 ? 0.357 -4.155 -12.499 1.00 96.19 237 CYS A N 1
ATOM 1974 C CA . CYS A 1 237 ? -0.171 -5.200 -13.381 1.00 96.19 237 CYS A CA 1
ATOM 1975 C C . CYS A 1 237 ? -0.271 -6.553 -12.666 1.00 96.19 237 CYS A C 1
ATOM 1977 O O . CYS A 1 237 ? -1.336 -7.168 -12.667 1.00 96.19 237 CYS A O 1
ATOM 1979 N N . ASP A 1 238 ? 0.799 -6.995 -11.999 1.00 95.44 238 ASP A N 1
ATOM 1980 C CA . ASP A 1 238 ? 0.819 -8.262 -11.256 1.00 95.44 238 ASP A CA 1
ATOM 1981 C C . ASP A 1 238 ? -0.222 -8.277 -10.124 1.00 95.44 238 ASP A C 1
ATOM 1983 O O . ASP A 1 238 ? -1.022 -9.209 -10.011 1.00 95.44 238 ASP A O 1
ATOM 1987 N N . ARG A 1 239 ? -0.293 -7.205 -9.322 1.00 94.75 239 ARG A N 1
ATOM 1988 C CA . ARG A 1 239 ? -1.279 -7.090 -8.235 1.00 94.75 239 ARG A CA 1
ATOM 1989 C C . ARG A 1 239 ? -2.715 -7.081 -8.768 1.00 94.75 239 ARG A C 1
ATOM 1991 O O . ARG A 1 239 ? -3.567 -7.758 -8.190 1.00 94.75 239 ARG A O 1
ATOM 1998 N N . LEU A 1 240 ? -2.995 -6.365 -9.862 1.00 95.62 240 LEU A N 1
ATOM 1999 C CA . LEU A 1 240 ? -4.334 -6.327 -10.456 1.00 95.62 240 LEU A CA 1
ATOM 2000 C C . LEU A 1 240 ? -4.731 -7.686 -11.049 1.00 95.62 240 LEU A C 1
ATOM 2002 O O . LEU A 1 240 ? -5.859 -8.131 -10.839 1.00 95.62 240 LEU A O 1
ATOM 2006 N N . ALA A 1 241 ? -3.808 -8.381 -11.716 1.00 95.25 241 ALA A N 1
ATOM 2007 C CA . ALA A 1 241 ? -4.047 -9.724 -12.239 1.00 95.25 241 ALA A CA 1
ATOM 2008 C C . ALA A 1 241 ? -4.375 -10.721 -11.113 1.00 95.25 241 ALA A C 1
ATOM 2010 O O . ALA A 1 241 ? -5.364 -11.455 -11.194 1.00 95.25 241 ALA A O 1
ATOM 2011 N N . ARG A 1 242 ? -3.609 -10.698 -10.011 1.00 94.88 242 ARG A N 1
ATOM 2012 C CA . ARG A 1 242 ? -3.887 -11.520 -8.818 1.00 94.88 242 ARG A CA 1
ATOM 2013 C C . ARG A 1 242 ? -5.252 -11.204 -8.214 1.00 94.88 242 ARG A C 1
ATOM 2015 O O . ARG A 1 242 ? -5.985 -12.128 -7.863 1.00 94.88 242 ARG A O 1
ATOM 2022 N N . LEU A 1 243 ? -5.606 -9.920 -8.122 1.00 94.44 243 LEU A N 1
ATOM 2023 C CA . LEU A 1 243 ? -6.904 -9.478 -7.609 1.00 94.44 243 LEU A CA 1
ATOM 2024 C C . LEU A 1 243 ? -8.054 -9.999 -8.481 1.00 94.44 243 LEU A C 1
ATOM 2026 O O . LEU A 1 243 ? -9.011 -10.569 -7.955 1.00 94.44 243 LEU A O 1
ATOM 2030 N N . LYS A 1 244 ? -7.954 -9.852 -9.807 1.00 93.31 244 LYS A N 1
ATOM 2031 C CA . LYS A 1 244 ? -8.956 -10.360 -10.753 1.00 93.31 244 LYS A CA 1
ATOM 2032 C C . LYS A 1 244 ? -9.129 -11.871 -10.632 1.00 93.31 244 LYS A C 1
ATOM 2034 O O . LYS A 1 244 ? -10.257 -12.338 -10.491 1.00 93.31 244 LYS A O 1
ATOM 2039 N N . LYS A 1 245 ? -8.022 -12.621 -10.602 1.00 93.81 245 LYS A N 1
ATOM 2040 C CA . LYS A 1 245 ? -8.040 -14.080 -10.436 1.00 93.81 245 LYS A CA 1
ATOM 2041 C C . LYS A 1 245 ? -8.742 -14.491 -9.141 1.00 93.81 245 LYS A C 1
ATOM 2043 O O . LYS A 1 245 ? -9.658 -15.306 -9.171 1.00 93.81 245 LYS A O 1
ATOM 2048 N N . LYS A 1 246 ? -8.372 -13.878 -8.014 1.00 93.75 246 LYS A N 1
ATOM 2049 C CA . LYS A 1 246 ? -9.002 -14.147 -6.712 1.00 93.75 246 LYS A CA 1
ATOM 2050 C C . LYS A 1 246 ? -10.485 -13.796 -6.698 1.00 93.75 246 LYS A C 1
ATOM 2052 O O . LYS A 1 246 ? -11.281 -14.520 -6.111 1.00 93.75 246 LYS A O 1
ATOM 2057 N N . THR A 1 247 ? -10.864 -12.708 -7.361 1.00 94.06 247 THR A N 1
ATOM 2058 C CA . THR A 1 247 ? -12.268 -12.298 -7.476 1.00 94.06 247 THR A CA 1
ATOM 2059 C C . 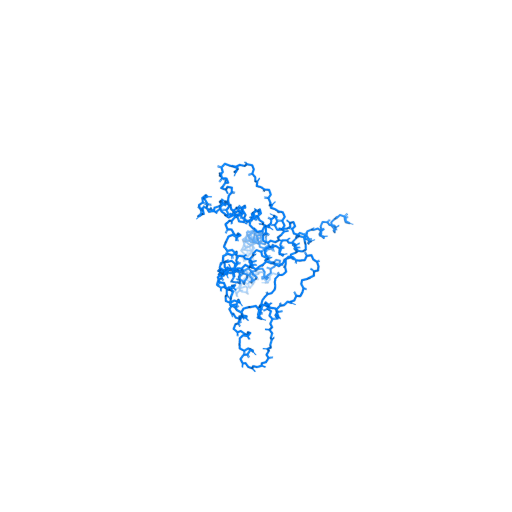THR A 1 247 ? -13.076 -13.321 -8.268 1.00 94.06 247 THR A C 1
ATOM 2061 O O . THR A 1 247 ? -14.158 -13.700 -7.830 1.00 94.06 247 THR A O 1
ATOM 2064 N N . ALA A 1 248 ? -12.538 -13.826 -9.380 1.00 92.50 248 ALA A N 1
ATOM 2065 C CA . ALA A 1 248 ? -13.175 -14.885 -10.159 1.00 92.50 248 ALA A CA 1
ATOM 2066 C C . ALA A 1 248 ? -13.333 -16.185 -9.347 1.00 92.50 248 ALA A C 1
ATOM 2068 O O . ALA A 1 248 ? -14.423 -16.749 -9.316 1.00 92.50 248 ALA A O 1
ATOM 2069 N N . GLU A 1 249 ? -12.288 -16.609 -8.623 1.00 94.25 249 GLU A N 1
ATOM 2070 C CA . GLU A 1 249 ? -12.334 -17.775 -7.722 1.00 94.25 249 GLU A CA 1
ATOM 2071 C C . GLU A 1 249 ? -13.430 -17.627 -6.649 1.00 94.25 249 GLU A C 1
ATOM 2073 O O . GLU A 1 249 ? -14.195 -18.558 -6.396 1.00 94.25 249 GLU A O 1
ATOM 2078 N N . MET A 1 250 ? -13.544 -16.443 -6.035 1.00 92.12 250 MET A N 1
ATOM 2079 C CA . MET A 1 250 ? -14.573 -16.176 -5.028 1.00 92.12 250 MET A CA 1
ATOM 2080 C C . MET A 1 250 ? -15.976 -16.199 -5.632 1.00 92.12 250 MET A C 1
ATOM 2082 O O . MET A 1 250 ? -16.861 -16.837 -5.067 1.00 92.12 250 MET A O 1
ATOM 2086 N N . LEU A 1 251 ? -16.193 -15.545 -6.776 1.00 93.44 251 LEU A N 1
ATOM 2087 C CA . LEU A 1 251 ? -17.494 -15.543 -7.452 1.00 93.44 251 LEU A CA 1
ATOM 2088 C C . LEU A 1 251 ? -17.962 -16.959 -7.788 1.00 93.44 251 LEU A C 1
ATOM 2090 O O . LEU A 1 251 ? -19.134 -17.271 -7.591 1.00 93.44 251 LEU A O 1
ATOM 2094 N N . GLU A 1 252 ? -17.049 -17.823 -8.225 1.00 92.88 252 GLU A N 1
ATOM 2095 C CA . GLU A 1 252 ? -17.378 -19.219 -8.497 1.00 92.88 252 GLU A CA 1
ATOM 2096 C C . GLU A 1 252 ? -17.767 -19.964 -7.214 1.00 92.88 252 GLU A C 1
ATOM 2098 O O . GLU A 1 252 ? -18.788 -20.644 -7.169 1.00 92.88 252 GLU A O 1
ATOM 2103 N N . SER A 1 253 ? -17.035 -19.742 -6.118 1.00 89.75 253 SER A N 1
ATOM 2104 C CA . SER A 1 253 ? -17.367 -20.334 -4.814 1.00 89.75 253 SER A CA 1
ATOM 2105 C C . SER A 1 253 ? -18.739 -19.906 -4.269 1.00 89.75 253 SER A C 1
ATOM 2107 O O . SER A 1 253 ? -19.377 -20.672 -3.549 1.00 89.75 253 SER A O 1
ATOM 2109 N N . TYR A 1 254 ? -19.201 -18.701 -4.625 1.00 87.19 254 TYR A N 1
ATOM 2110 C CA . TYR A 1 254 ? -20.533 -18.202 -4.280 1.00 87.19 254 TYR A CA 1
ATOM 2111 C C . TYR A 1 254 ? -21.632 -18.774 -5.172 1.00 87.19 254 TYR A C 1
ATOM 2113 O O . TYR A 1 254 ? -22.753 -18.898 -4.702 1.00 87.19 254 TYR A O 1
ATOM 2121 N N . ARG A 1 255 ? -21.344 -19.117 -6.433 1.00 82.81 255 ARG A N 1
ATOM 2122 C CA . ARG A 1 255 ? -22.338 -19.721 -7.341 1.00 82.81 255 ARG A CA 1
ATOM 2123 C C . ARG A 1 255 ? -22.647 -21.178 -7.012 1.00 82.81 255 ARG A C 1
ATOM 2125 O O . ARG A 1 255 ? -23.713 -21.663 -7.368 1.00 82.81 255 ARG A O 1
ATOM 2132 N N . VAL A 1 256 ? -21.703 -21.870 -6.378 1.00 74.56 256 VAL A N 1
ATOM 2133 C CA . VAL A 1 256 ? -21.820 -23.287 -6.002 1.00 74.56 256 VAL A CA 1
ATOM 2134 C C . VAL A 1 256 ? -22.537 -23.476 -4.649 1.00 74.56 256 VAL A C 1
ATOM 2136 O O . VAL A 1 256 ? -22.886 -24.601 -4.300 1.00 74.56 256 VAL A O 1
ATOM 2139 N N . ARG A 1 257 ? -22.775 -22.398 -3.888 1.00 54.12 257 ARG A N 1
ATOM 2140 C CA . ARG A 1 257 ? -23.542 -22.401 -2.628 1.00 54.12 257 ARG A CA 1
ATOM 2141 C C . ARG A 1 257 ? -24.972 -21.932 -2.844 1.00 54.12 257 ARG A C 1
ATOM 2143 O O . ARG A 1 257 ? -25.843 -22.472 -2.132 1.00 54.12 257 ARG A O 1
#

Radius of gyration: 35.58 Å; chains: 1; bounding box: 71×44×106 Å